Protein AF-D5EKI4-F1 (afdb_monomer_lite)

pLDDT: mean 70.15, std 22.79, range [28.8, 96.19]

Structure (mmCIF, N/CA/C/O backbone):
data_AF-D5EKI4-F1
#
_entry.id   AF-D5EKI4-F1
#
loop_
_atom_site.group_PDB
_atom_site.id
_atom_site.type_symbol
_atom_site.label_atom_id
_atom_site.label_alt_id
_atom_site.label_comp_id
_atom_site.label_asym_id
_atom_site.label_entity_id
_atom_site.label_seq_id
_atom_site.pdbx_PDB_ins_code
_atom_site.Cartn_x
_atom_site.Cartn_y
_atom_site.Cartn_z
_atom_site.occupancy
_atom_site.B_iso_or_equiv
_atom_site.auth_seq_id
_atom_site.auth_comp_id
_atom_site.auth_asym_id
_atom_site.auth_atom_id
_atom_site.pdbx_PDB_model_num
ATOM 1 N N . MET A 1 1 ? -3.928 -30.611 9.666 1.00 44.16 1 MET A N 1
ATOM 2 C CA . MET A 1 1 ? -4.846 -29.711 10.408 1.00 44.16 1 MET A CA 1
ATOM 3 C C . MET A 1 1 ? -4.736 -28.219 10.037 1.00 44.16 1 MET A C 1
ATOM 5 O O . MET A 1 1 ? -5.445 -27.427 10.633 1.00 44.16 1 MET A O 1
ATOM 9 N N . ARG A 1 2 ? -3.924 -27.794 9.048 1.00 42.62 2 ARG A N 1
ATOM 10 C CA . ARG A 1 2 ? -3.836 -26.371 8.631 1.00 42.62 2 ARG A CA 1
ATOM 11 C C . ARG A 1 2 ? -4.817 -25.964 7.516 1.00 42.62 2 ARG A C 1
ATOM 13 O O . ARG A 1 2 ? -5.078 -24.780 7.344 1.00 42.62 2 ARG A O 1
ATOM 20 N N . LEU A 1 3 ? -5.390 -26.936 6.802 1.00 36.00 3 LEU A N 1
ATOM 21 C CA . LEU A 1 3 ? -6.297 -26.703 5.670 1.00 36.00 3 LEU A CA 1
ATOM 22 C C . LEU A 1 3 ? -7.703 -26.244 6.112 1.00 36.00 3 LEU A C 1
ATOM 24 O O . LEU A 1 3 ? -8.296 -25.379 5.483 1.00 36.00 3 LEU A O 1
ATOM 28 N N . LEU A 1 4 ? -8.193 -26.746 7.252 1.00 39.66 4 LEU A N 1
ATOM 29 C CA . LEU A 1 4 ? -9.509 -26.386 7.802 1.00 39.66 4 LEU A CA 1
ATOM 30 C C . LEU A 1 4 ? -9.577 -24.932 8.311 1.00 39.66 4 LEU A C 1
ATOM 32 O O . LEU A 1 4 ? -10.634 -24.316 8.248 1.00 39.66 4 LEU A O 1
ATOM 36 N N . SER A 1 5 ? -8.448 -24.361 8.748 1.00 38.94 5 SER A N 1
ATOM 37 C CA . SER A 1 5 ? -8.378 -22.969 9.225 1.00 38.94 5 SER A CA 1
ATOM 38 C C . SER A 1 5 ? -8.555 -21.948 8.090 1.00 38.94 5 SER A C 1
ATOM 40 O O . SER A 1 5 ? -9.205 -20.921 8.258 1.00 38.94 5 SER A O 1
ATOM 42 N N . HIS A 1 6 ? -8.030 -22.258 6.900 1.00 45.09 6 HIS A N 1
ATOM 43 C CA . HIS A 1 6 ? -8.108 -21.362 5.743 1.00 45.09 6 HIS A CA 1
ATOM 44 C C . HIS A 1 6 ? -9.506 -21.358 5.116 1.00 45.09 6 HIS A C 1
ATOM 46 O O . HIS A 1 6 ? -9.987 -20.311 4.696 1.00 45.09 6 HIS A O 1
ATOM 52 N N . ILE A 1 7 ? -10.192 -22.505 5.126 1.00 46.00 7 ILE A N 1
ATOM 53 C CA . ILE A 1 7 ? -11.578 -22.613 4.650 1.00 46.00 7 ILE A CA 1
ATOM 54 C C . ILE A 1 7 ? -12.526 -21.850 5.588 1.00 46.00 7 ILE A C 1
ATOM 56 O O . ILE A 1 7 ? -13.412 -21.148 5.112 1.00 46.00 7 ILE A O 1
ATOM 60 N N . ALA A 1 8 ? -12.305 -21.905 6.906 1.00 46.56 8 ALA A 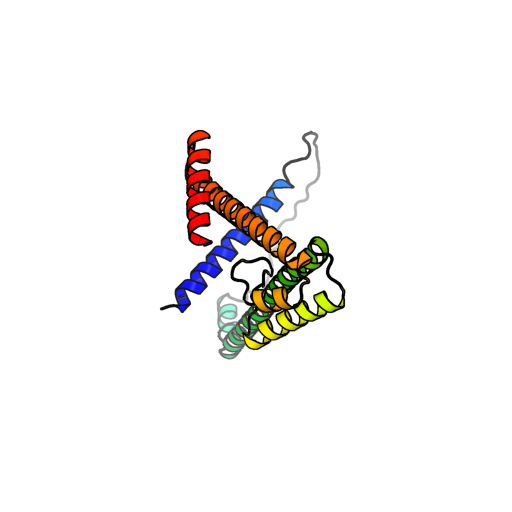N 1
ATOM 61 C CA . ALA A 1 8 ? -13.113 -21.154 7.868 1.00 46.56 8 ALA A CA 1
ATOM 62 C C . ALA A 1 8 ? -12.991 -19.628 7.679 1.00 46.56 8 ALA A C 1
ATOM 64 O O . ALA A 1 8 ? -14.002 -18.931 7.677 1.00 46.56 8 ALA A O 1
ATOM 65 N N . LEU A 1 9 ? -11.778 -19.113 7.442 1.00 48.38 9 LEU A N 1
ATOM 66 C CA . LEU A 1 9 ? -11.554 -17.689 7.155 1.00 48.38 9 LEU A CA 1
ATOM 67 C C . LEU A 1 9 ? -12.193 -17.245 5.830 1.00 48.38 9 LEU A C 1
ATOM 69 O O . LEU A 1 9 ? -12.743 -16.148 5.745 1.00 48.38 9 LEU A O 1
ATOM 73 N N . LEU A 1 10 ? -12.175 -18.111 4.815 1.00 48.16 10 LEU A N 1
ATOM 74 C CA . LEU A 1 10 ? -12.744 -17.813 3.501 1.00 48.16 10 LEU A CA 1
ATOM 75 C C . LEU A 1 10 ? -14.285 -17.795 3.526 1.00 48.16 10 LEU A C 1
ATOM 77 O O . LEU A 1 10 ? -14.902 -16.919 2.925 1.00 48.16 10 LEU A O 1
ATOM 81 N N . VAL A 1 11 ? -14.911 -18.697 4.291 1.00 50.91 11 VAL A N 1
ATOM 82 C CA . VAL A 1 11 ? -16.375 -18.734 4.481 1.00 50.91 11 VAL A CA 1
ATOM 83 C C . VAL A 1 11 ? -16.877 -17.513 5.264 1.00 50.91 11 VAL A C 1
ATOM 85 O O . VAL A 1 11 ? -17.927 -16.964 4.930 1.00 50.91 11 VAL A O 1
ATOM 88 N N . ILE A 1 12 ? -16.113 -17.029 6.251 1.00 53.47 12 ILE A N 1
ATOM 89 C CA . ILE A 1 12 ? -16.460 -15.816 7.012 1.00 53.47 12 ILE A CA 1
ATOM 90 C C . ILE A 1 12 ? -16.383 -14.567 6.120 1.00 53.47 12 ILE A C 1
ATOM 92 O O . ILE A 1 12 ? -17.300 -13.748 6.143 1.00 53.47 12 ILE A O 1
ATOM 96 N N . GLY A 1 13 ? -15.354 -14.446 5.271 1.00 46.78 13 GLY A N 1
ATOM 97 C CA . GLY A 1 13 ? -15.223 -13.313 4.344 1.00 46.78 13 GLY A CA 1
ATOM 98 C C . GLY A 1 13 ? -16.379 -13.203 3.341 1.00 46.78 13 GLY A C 1
ATOM 99 O O . GLY A 1 13 ? -16.873 -12.107 3.078 1.00 46.78 13 GLY A O 1
ATOM 100 N N . ILE A 1 14 ? -16.873 -14.339 2.837 1.00 53.97 14 ILE A N 1
ATOM 101 C CA . ILE A 1 14 ? -18.006 -14.378 1.896 1.00 53.97 14 ILE A CA 1
ATOM 102 C C . ILE A 1 14 ? -19.325 -13.997 2.594 1.00 53.97 14 ILE A C 1
ATOM 104 O O . ILE A 1 14 ? -20.121 -13.241 2.034 1.00 53.97 14 ILE A O 1
ATOM 108 N N . LEU A 1 15 ? -19.547 -14.445 3.836 1.00 46.72 15 LEU A N 1
ATOM 109 C CA . LEU A 1 15 ? -20.744 -14.095 4.618 1.00 46.72 15 LEU A CA 1
ATOM 110 C C . LEU A 1 15 ? -20.798 -12.599 4.992 1.00 46.72 15 LEU A C 1
ATOM 112 O O . LEU A 1 15 ? -21.876 -11.995 4.993 1.00 46.72 15 LEU A O 1
ATOM 116 N N . VAL A 1 16 ? -19.645 -11.974 5.249 1.00 53.28 16 VAL A N 1
ATOM 117 C CA . VAL A 1 16 ? -19.554 -10.521 5.493 1.00 53.28 16 VAL A CA 1
ATOM 118 C C . VAL A 1 16 ? -19.784 -9.724 4.201 1.00 53.28 16 VAL A C 1
ATOM 120 O O . VAL A 1 16 ? -20.477 -8.709 4.221 1.00 53.28 16 VAL A O 1
ATOM 123 N N . GLY A 1 17 ? -19.302 -10.210 3.052 1.00 43.00 17 GLY A N 1
ATOM 124 C CA . GLY A 1 17 ? -19.554 -9.574 1.752 1.00 43.00 17 GLY A CA 1
ATOM 125 C C . GLY A 1 17 ? -21.036 -9.574 1.347 1.00 43.00 17 GLY A C 1
ATOM 126 O O . GLY A 1 17 ? -21.565 -8.542 0.931 1.00 43.00 17 GLY A O 1
ATOM 127 N N . LEU A 1 18 ? -21.736 -10.701 1.533 1.00 46.75 18 LEU A N 1
ATOM 128 C CA . LEU A 1 18 ? -23.161 -10.821 1.189 1.00 46.75 18 LEU A CA 1
ATOM 129 C C . LEU A 1 18 ? -24.076 -9.956 2.071 1.00 46.75 18 LEU A C 1
ATOM 131 O O . LEU A 1 18 ? -25.048 -9.392 1.570 1.00 46.75 18 LEU A O 1
ATOM 135 N N . SER A 1 19 ? -23.764 -9.807 3.362 1.00 40.91 19 SER A N 1
ATOM 136 C CA . SER A 1 19 ? -24.591 -9.022 4.293 1.00 40.91 19 SER A CA 1
ATOM 137 C C . SER A 1 19 ? -24.541 -7.509 4.022 1.00 40.91 19 SER A C 1
ATOM 139 O O . SER A 1 19 ? -25.550 -6.815 4.194 1.00 40.91 19 SER A O 1
ATOM 141 N N . ILE A 1 20 ? -23.415 -7.000 3.509 1.00 49.97 20 ILE A N 1
ATOM 142 C CA . ILE A 1 20 ? -23.269 -5.598 3.078 1.00 49.97 20 ILE A CA 1
ATOM 143 C C . ILE A 1 20 ? -24.078 -5.336 1.799 1.00 49.97 20 ILE A C 1
ATOM 145 O O . ILE A 1 20 ? -24.757 -4.314 1.690 1.00 49.97 20 ILE A O 1
ATOM 149 N N . GLN A 1 21 ? -24.085 -6.286 0.860 1.00 41.41 21 GLN A N 1
ATOM 150 C CA . GLN A 1 21 ? -24.781 -6.140 -0.420 1.00 41.41 21 GLN A CA 1
ATOM 151 C C . GLN A 1 21 ? -26.314 -6.152 -0.263 1.00 41.41 21 GLN A C 1
ATOM 153 O O . GLN A 1 21 ? -27.005 -5.387 -0.936 1.00 41.41 21 GLN A O 1
ATOM 158 N N . THR A 1 22 ? -26.852 -6.913 0.700 1.00 45.06 22 THR A N 1
ATOM 159 C CA . THR A 1 22 ? -28.288 -6.879 1.041 1.00 45.06 22 THR A CA 1
ATOM 160 C C . THR A 1 22 ? -28.746 -5.570 1.691 1.00 45.06 22 THR A C 1
ATOM 162 O O . THR A 1 22 ? -29.891 -5.169 1.489 1.00 45.06 22 THR A O 1
ATOM 165 N N . ARG A 1 23 ? -27.879 -4.858 2.430 1.00 45.03 23 ARG A N 1
ATOM 166 C CA . ARG A 1 23 ? -28.257 -3.574 3.056 1.00 45.03 23 ARG A CA 1
ATOM 167 C C . ARG A 1 23 ? -28.381 -2.431 2.051 1.00 45.03 23 ARG A C 1
ATOM 169 O O . ARG A 1 23 ? -29.246 -1.577 2.226 1.00 45.03 23 ARG A O 1
ATOM 176 N N . ILE A 1 24 ? -27.566 -2.440 0.998 1.00 47.88 24 ILE A N 1
ATOM 177 C CA . ILE A 1 24 ? -27.565 -1.382 -0.024 1.00 47.88 24 ILE A CA 1
ATOM 178 C C . ILE A 1 24 ? -28.839 -1.444 -0.884 1.00 47.88 24 ILE A C 1
ATOM 180 O O . ILE A 1 24 ? -29.386 -0.404 -1.235 1.00 47.88 24 ILE A O 1
ATOM 184 N N . GLN A 1 25 ? -29.386 -2.639 -1.139 1.00 41.03 25 GLN A N 1
ATOM 185 C CA . GLN A 1 25 ? -30.659 -2.779 -1.864 1.00 41.03 25 GLN A CA 1
ATOM 186 C C . GLN A 1 25 ? -31.891 -2.425 -1.016 1.00 41.03 25 GLN A C 1
ATOM 188 O O . GLN A 1 25 ? -32.877 -1.932 -1.557 1.00 41.03 25 GLN A O 1
ATOM 193 N N . SER A 1 26 ? -31.852 -2.615 0.309 1.00 40.75 26 SER A N 1
ATOM 194 C CA . SER A 1 26 ? -32.987 -2.250 1.173 1.00 40.75 26 SER A CA 1
ATOM 195 C C . SER A 1 26 ? -33.157 -0.739 1.378 1.00 40.75 26 SER A C 1
ATOM 197 O O . SER A 1 26 ? -34.263 -0.292 1.666 1.00 40.75 26 SER A O 1
ATOM 199 N N . SER A 1 27 ? -32.100 0.064 1.203 1.00 39.47 27 SER A N 1
ATOM 200 C CA . SER A 1 27 ? -32.168 1.522 1.399 1.00 39.47 27 SER A CA 1
ATOM 201 C C . SER A 1 27 ? -32.732 2.300 0.204 1.00 39.47 27 SER A C 1
ATOM 203 O O . SER A 1 27 ? -33.061 3.473 0.355 1.00 39.47 27 SER A O 1
ATOM 205 N N . GLU A 1 28 ? -32.886 1.673 -0.967 1.00 41.78 28 GLU A N 1
ATOM 206 C CA . GLU A 1 28 ? -33.447 2.318 -2.168 1.00 41.78 28 GLU A CA 1
ATOM 207 C C . GLU A 1 28 ? -34.978 2.166 -2.298 1.00 41.78 28 GLU A C 1
ATOM 209 O O . GLU A 1 28 ? -35.558 2.601 -3.292 1.00 41.78 28 GLU A O 1
ATOM 214 N N . HIS A 1 29 ? -35.667 1.581 -1.308 1.00 38.09 29 HIS A N 1
ATOM 215 C CA . HIS A 1 29 ? -37.121 1.348 -1.372 1.00 38.09 29 HIS A CA 1
ATOM 216 C C . HIS A 1 29 ? -37.991 2.124 -0.372 1.00 38.09 29 HIS A C 1
ATOM 218 O O . HIS A 1 29 ? -39.211 2.018 -0.453 1.00 38.09 29 HIS A O 1
ATOM 224 N N . GLU A 1 30 ? -37.431 2.968 0.503 1.00 38.16 30 GLU A N 1
ATOM 225 C CA . GLU A 1 30 ? -38.237 3.695 1.511 1.00 38.16 30 GLU A CA 1
ATOM 226 C C . GLU A 1 30 ? -38.366 5.213 1.312 1.00 38.16 30 GLU A C 1
ATOM 228 O O . GLU A 1 30 ? -39.009 5.889 2.113 1.00 38.16 30 GLU A O 1
ATOM 233 N N . ALA A 1 31 ? -37.858 5.778 0.217 1.00 39.66 31 ALA A N 1
ATOM 234 C CA . ALA A 1 31 ? -38.000 7.209 -0.050 1.00 39.66 31 ALA A CA 1
ATOM 235 C C . ALA A 1 31 ? -38.794 7.483 -1.334 1.00 39.66 31 ALA A C 1
ATOM 237 O O . ALA A 1 31 ? -38.195 7.843 -2.342 1.00 39.66 31 ALA A O 1
ATOM 238 N N . SER A 1 32 ? -40.132 7.338 -1.301 1.00 33.59 32 SER A N 1
ATOM 239 C CA . SER A 1 32 ? -41.076 8.170 -2.085 1.00 33.59 32 SER A CA 1
ATOM 240 C C . SER A 1 32 ? -42.566 7.879 -1.805 1.00 33.59 32 SER A C 1
ATOM 242 O O . SER A 1 32 ? -43.125 6.893 -2.263 1.00 33.59 32 SER A O 1
ATOM 244 N N . HIS A 1 33 ? -43.200 8.847 -1.137 1.00 34.88 33 HIS A N 1
ATOM 245 C CA . HIS A 1 33 ? -44.569 9.355 -1.333 1.00 34.88 33 HIS A CA 1
ATOM 246 C C . HIS A 1 33 ? -45.832 8.535 -0.974 1.00 34.88 33 HIS A C 1
ATOM 248 O O . HIS A 1 33 ? -46.338 7.695 -1.709 1.00 34.88 33 HIS A O 1
ATOM 254 N N . SER A 1 34 ? -46.453 9.005 0.115 1.00 29.66 34 SER A N 1
ATOM 255 C CA . SER A 1 34 ? -47.894 9.033 0.408 1.00 29.66 34 SER A CA 1
ATOM 256 C C . SER A 1 34 ? -48.708 9.850 -0.617 1.00 29.66 34 SER A C 1
ATOM 258 O O . SER A 1 34 ? -48.364 11.008 -0.852 1.00 29.66 34 SER A O 1
ATOM 260 N N . SER A 1 35 ? -49.817 9.295 -1.146 1.00 31.53 35 SER A N 1
ATOM 261 C CA . SER A 1 35 ? -51.214 9.789 -0.978 1.00 31.53 35 SER A CA 1
ATOM 262 C C . SER A 1 35 ? -52.219 9.237 -2.026 1.00 31.53 35 SER A C 1
ATOM 264 O O . SER A 1 35 ? -52.146 9.557 -3.205 1.00 31.53 35 SER A O 1
ATOM 266 N N . THR A 1 36 ? -53.186 8.454 -1.526 1.00 35.12 36 THR A N 1
ATOM 267 C CA . THR A 1 36 ? -54.657 8.409 -1.760 1.00 35.12 36 THR A CA 1
ATOM 268 C C . THR A 1 36 ? -55.290 8.645 -3.152 1.00 35.12 36 THR A C 1
ATOM 270 O O . THR A 1 36 ? -55.337 9.778 -3.617 1.00 35.12 36 THR A O 1
ATOM 273 N N . THR A 1 37 ? -55.993 7.636 -3.708 1.00 33.75 37 THR A N 1
ATOM 274 C CA . THR A 1 37 ? -57.476 7.565 -3.936 1.00 33.75 37 THR A CA 1
ATOM 275 C C . THR A 1 37 ? -57.877 6.316 -4.761 1.00 33.75 37 THR A C 1
ATOM 277 O O . THR A 1 37 ? -57.259 6.000 -5.768 1.00 33.75 37 THR A O 1
ATOM 280 N N . ALA A 1 38 ? -58.923 5.603 -4.322 1.00 33.75 38 ALA A N 1
ATOM 281 C CA . ALA A 1 38 ? -59.660 4.546 -5.052 1.00 33.75 38 ALA A CA 1
ATOM 282 C C . ALA A 1 38 ? -60.862 5.182 -5.825 1.00 33.75 38 ALA A C 1
ATOM 284 O O . ALA A 1 38 ? -61.038 6.390 -5.635 1.00 33.75 38 ALA A O 1
ATOM 285 N N . PRO A 1 39 ? -61.759 4.479 -6.582 1.00 47.44 39 PRO A N 1
ATOM 286 C CA . PRO A 1 39 ? -61.970 3.017 -6.670 1.00 47.44 39 PRO A CA 1
ATOM 287 C C . PRO A 1 39 ? -62.460 2.414 -8.036 1.00 47.44 39 PRO A C 1
ATOM 289 O O . PRO A 1 39 ? -62.757 3.119 -8.992 1.00 47.44 39 PRO A O 1
ATOM 292 N N . LEU A 1 40 ? -62.681 1.085 -8.001 1.00 31.11 40 LEU A N 1
ATOM 293 C CA . LEU A 1 40 ? -63.740 0.268 -8.646 1.00 31.11 40 LEU A CA 1
ATOM 294 C C . LEU A 1 40 ? -63.591 -0.336 -10.073 1.00 31.11 40 LEU A C 1
ATOM 296 O O . LEU A 1 40 ? -63.508 0.368 -11.071 1.00 31.11 40 LEU A O 1
ATOM 300 N N . ASN A 1 41 ? -63.868 -1.657 -10.102 1.00 28.80 41 ASN A N 1
ATOM 301 C CA . ASN A 1 41 ? -64.656 -2.431 -11.086 1.00 28.80 41 ASN A CA 1
ATOM 302 C C . ASN A 1 41 ? -63.908 -3.238 -12.177 1.00 28.80 41 ASN A C 1
ATOM 304 O O . ASN A 1 41 ? -63.524 -2.687 -13.200 1.00 28.80 41 ASN A O 1
ATOM 308 N N . GLN A 1 42 ? -63.796 -4.565 -12.005 1.00 30.84 42 GLN A N 1
ATOM 309 C CA . GLN A 1 42 ? -64.552 -5.587 -12.766 1.00 30.84 42 GLN A CA 1
ATOM 310 C C . GLN A 1 42 ? -63.983 -7.004 -12.553 1.00 30.84 42 GLN A C 1
ATOM 312 O O . GLN A 1 42 ? -62.799 -7.269 -12.742 1.00 30.84 42 GLN A O 1
ATOM 317 N N . GLU A 1 43 ? -64.889 -7.898 -12.165 1.00 37.53 43 GLU A N 1
ATOM 318 C CA . GLU A 1 43 ? -64.798 -9.362 -12.181 1.00 37.53 43 GLU A CA 1
ATOM 319 C C . GLU A 1 43 ? -64.655 -9.878 -13.632 1.00 37.53 43 GLU A C 1
ATOM 321 O O . GLU A 1 43 ? -65.094 -9.198 -14.566 1.00 37.53 43 GLU A O 1
ATOM 326 N N . PRO A 1 44 ? -64.099 -11.083 -13.852 1.00 38.12 44 PRO A N 1
ATOM 327 C CA . PRO A 1 44 ? -65.047 -12.167 -14.095 1.00 38.12 44 PRO A CA 1
ATOM 328 C C . PRO A 1 44 ? -64.661 -13.516 -13.476 1.00 38.12 44 PRO A C 1
ATOM 330 O O . PRO A 1 44 ? -63.508 -13.952 -13.476 1.00 38.12 44 PRO A O 1
ATOM 333 N N . GLU A 1 45 ? -65.709 -14.199 -13.026 1.00 34.81 45 GLU A N 1
ATOM 334 C CA . GLU A 1 45 ? -65.797 -15.637 -12.821 1.00 34.81 45 GLU A CA 1
ATOM 335 C C . GLU A 1 45 ? -65.271 -16.433 -14.030 1.00 34.81 45 GLU A C 1
ATOM 337 O O . GLU A 1 45 ? -65.596 -16.132 -15.181 1.00 34.81 45 GLU A O 1
ATOM 342 N N . ASN A 1 46 ? -64.589 -17.553 -13.773 1.00 33.31 46 ASN A N 1
ATOM 343 C CA . ASN A 1 46 ? -64.812 -18.738 -14.598 1.00 33.31 46 ASN A CA 1
ATOM 344 C C . ASN A 1 46 ? -64.614 -20.035 -13.797 1.00 33.31 46 ASN A C 1
ATOM 346 O O . ASN A 1 46 ? -63.591 -20.246 -13.145 1.00 33.31 46 ASN A O 1
ATOM 350 N N . LYS A 1 47 ? -65.646 -20.884 -13.838 1.00 34.91 47 LYS A N 1
ATOM 351 C CA . LYS A 1 47 ? -65.755 -22.198 -13.184 1.00 34.91 47 LYS A CA 1
ATOM 352 C C . LYS A 1 47 ? -64.702 -23.199 -13.690 1.00 34.91 47 LYS A C 1
ATOM 354 O O . LYS A 1 47 ? -64.327 -23.144 -14.860 1.00 34.91 47 LYS A O 1
ATOM 359 N N . PRO A 1 48 ? -64.324 -24.203 -12.874 1.00 34.91 48 PRO A N 1
ATOM 360 C CA . PRO A 1 48 ? -63.517 -25.326 -13.332 1.00 34.91 48 PRO A CA 1
ATOM 361 C C . PRO A 1 48 ? -64.392 -26.304 -14.130 1.00 34.91 48 PRO A C 1
ATOM 363 O O . PRO A 1 48 ? -65.415 -26.776 -13.635 1.00 34.91 48 PRO A O 1
ATOM 366 N N . SER A 1 49 ? -63.984 -26.627 -15.358 1.00 35.94 49 SER A N 1
ATOM 367 C CA . SER A 1 49 ? -64.495 -27.798 -16.079 1.00 35.94 49 SER A CA 1
ATOM 368 C C . SER A 1 49 ? -63.479 -28.924 -15.937 1.00 35.94 49 SER A C 1
ATOM 370 O O . SER A 1 49 ? -62.363 -28.834 -16.444 1.00 35.94 49 SER A O 1
ATOM 372 N N . ALA A 1 50 ? -63.865 -29.956 -15.196 1.00 42.34 50 ALA A N 1
ATOM 373 C CA . ALA A 1 50 ? -63.212 -31.251 -15.206 1.00 42.34 50 ALA A CA 1
ATOM 374 C C . ALA A 1 50 ? -63.703 -32.027 -16.433 1.00 42.34 50 ALA A C 1
ATOM 376 O O . ALA A 1 50 ? -64.911 -32.147 -16.598 1.00 42.34 50 ALA A O 1
ATOM 377 N N . ASP A 1 51 ? -62.786 -32.534 -17.264 1.00 35.38 51 ASP A N 1
ATOM 378 C CA . ASP A 1 51 ? -62.870 -33.904 -17.787 1.00 35.38 51 ASP A CA 1
ATOM 379 C C . ASP A 1 51 ? -61.609 -34.321 -18.577 1.00 35.38 51 ASP A C 1
ATOM 381 O O . ASP A 1 51 ? -61.433 -33.961 -19.735 1.00 35.38 51 ASP A O 1
ATOM 385 N N . SER A 1 52 ? -60.802 -35.165 -17.907 1.00 35.22 52 SER A N 1
ATOM 386 C CA . SER A 1 52 ? -60.070 -36.345 -18.425 1.00 35.22 52 SER A CA 1
ATOM 387 C C . SER A 1 52 ? -58.905 -36.186 -19.435 1.00 35.22 52 SER A C 1
ATOM 389 O O . SER A 1 52 ? -58.790 -35.191 -20.138 1.00 35.22 52 SER A O 1
ATOM 391 N N . PRO A 1 53 ? -58.084 -37.234 -19.664 1.00 44.50 53 PRO A N 1
ATOM 392 C CA . PRO A 1 53 ? -57.411 -38.129 -18.714 1.00 44.50 53 PRO A CA 1
ATOM 393 C C . PRO A 1 53 ? -55.926 -38.334 -19.113 1.00 44.50 53 PRO A C 1
ATOM 395 O O . PRO A 1 53 ? -55.631 -38.572 -20.275 1.00 44.50 53 PRO A O 1
ATOM 398 N N . ASN A 1 54 ? -54.983 -38.275 -18.170 1.00 40.72 54 ASN A N 1
ATOM 399 C CA . ASN A 1 54 ? -53.675 -38.958 -18.245 1.00 40.72 54 ASN A CA 1
ATOM 400 C C . ASN A 1 54 ? -52.928 -38.692 -16.936 1.00 40.72 54 ASN A C 1
ATOM 402 O O . ASN A 1 54 ? -52.043 -37.843 -16.844 1.00 40.72 54 ASN A O 1
ATOM 406 N N . GLY A 1 55 ? -53.348 -39.391 -15.883 1.00 35.91 55 GLY A N 1
ATOM 407 C CA . GLY A 1 55 ? -52.626 -39.399 -14.619 1.00 35.91 55 GLY A CA 1
ATOM 408 C C . GLY A 1 55 ? -51.328 -40.178 -14.786 1.00 35.91 55 GLY A C 1
ATOM 409 O O . GLY A 1 55 ? -51.332 -41.399 -14.677 1.00 35.91 55 GLY A O 1
ATOM 410 N N . ILE A 1 56 ? -50.227 -39.474 -15.047 1.00 51.16 56 ILE A N 1
ATOM 411 C CA . ILE A 1 56 ? -48.891 -40.004 -14.769 1.00 51.16 56 ILE A CA 1
ATOM 412 C C . ILE A 1 56 ? -48.826 -40.121 -13.245 1.00 51.16 56 ILE A C 1
ATOM 414 O O . ILE A 1 56 ? -48.886 -39.113 -12.539 1.00 51.16 56 ILE A O 1
ATOM 418 N N . THR A 1 57 ? -48.804 -41.340 -12.715 1.00 52.97 57 THR A N 1
ATOM 419 C CA . THR A 1 57 ? -48.700 -41.540 -11.267 1.00 52.97 57 THR A CA 1
ATOM 420 C C . THR A 1 57 ? -47.312 -41.100 -10.797 1.00 52.97 57 THR A C 1
ATOM 422 O O . THR A 1 57 ? -46.320 -41.261 -11.508 1.00 52.97 57 THR A O 1
ATOM 425 N N . ALA A 1 58 ? -47.211 -40.541 -9.587 1.00 43.91 58 ALA A N 1
ATOM 426 C CA . ALA A 1 58 ? -45.938 -40.093 -9.008 1.00 43.91 58 ALA A CA 1
ATOM 427 C C . ALA A 1 58 ? -44.866 -41.209 -8.968 1.00 43.91 58 ALA A C 1
ATOM 429 O O . ALA A 1 58 ? -43.670 -40.927 -9.024 1.00 43.91 58 ALA A O 1
ATOM 430 N N . GLU A 1 59 ? -45.283 -42.478 -8.969 1.00 42.56 59 GLU A N 1
ATOM 431 C CA . GLU A 1 59 ? -44.401 -43.645 -9.090 1.00 42.56 59 GLU A CA 1
ATOM 432 C C . GLU A 1 59 ? -43.735 -43.772 -10.477 1.00 42.56 59 GLU A C 1
ATOM 434 O O . GLU A 1 59 ? -42.569 -44.154 -10.558 1.00 42.56 59 GLU A O 1
ATOM 439 N N . GLN A 1 60 ? -44.404 -43.381 -11.571 1.00 45.34 60 GLN A N 1
ATOM 440 C CA . GLN A 1 60 ? -43.799 -43.348 -12.916 1.00 45.34 60 GLN A CA 1
ATOM 441 C C . GLN A 1 60 ? -42.762 -42.225 -13.065 1.00 45.34 60 GLN A C 1
ATOM 443 O O . GLN A 1 60 ? -41.788 -42.366 -13.810 1.00 45.34 60 GLN A O 1
ATOM 448 N N . VAL A 1 61 ? -42.927 -41.132 -12.318 1.00 50.91 61 VAL A N 1
ATOM 449 C CA . VAL A 1 61 ? -41.941 -40.046 -12.264 1.00 50.91 61 VAL A CA 1
ATOM 450 C C . VAL A 1 61 ? -40.708 -40.496 -11.473 1.00 50.91 61 VAL A C 1
ATOM 452 O O . VAL A 1 61 ? -39.589 -40.342 -11.954 1.00 50.91 61 VAL A O 1
ATOM 455 N N . LEU A 1 62 ? -40.889 -41.149 -10.321 1.00 40.59 62 LEU A N 1
ATOM 456 C CA . LEU A 1 62 ? -39.790 -41.615 -9.462 1.00 40.59 62 LEU A CA 1
ATOM 457 C C . LEU A 1 62 ? -38.896 -42.685 -10.114 1.00 40.59 62 LEU A C 1
ATOM 459 O O . LEU A 1 62 ? -37.685 -42.682 -9.895 1.00 40.59 62 LEU A O 1
ATOM 463 N N . HIS A 1 63 ? -39.444 -43.554 -10.968 1.00 43.12 63 HIS A N 1
ATOM 464 C CA . HIS A 1 63 ? -38.637 -44.538 -11.703 1.00 43.12 63 HIS A CA 1
ATOM 465 C C . HIS A 1 63 ? -37.821 -43.945 -12.863 1.00 43.12 63 HIS A C 1
ATOM 467 O O . HIS A 1 63 ? -36.874 -44.584 -13.323 1.00 43.12 63 HIS A O 1
ATOM 473 N N . SER A 1 64 ? -38.131 -42.723 -13.305 1.00 40.84 64 SER A N 1
ATOM 474 C CA . SER A 1 64 ? -37.413 -42.055 -14.400 1.00 40.84 64 SER A CA 1
ATOM 475 C C . SER A 1 64 ? -36.111 -41.377 -13.949 1.00 40.84 64 SER A C 1
ATOM 477 O O . SER A 1 64 ? -35.253 -41.105 -14.786 1.00 40.84 64 SER A O 1
ATOM 479 N N . PHE A 1 65 ? -35.933 -41.155 -12.639 1.00 41.16 65 PHE A N 1
ATOM 480 C CA . PHE A 1 65 ? -34.778 -40.445 -12.068 1.00 41.16 65 PHE A CA 1
ATOM 481 C C . PHE A 1 65 ? -33.666 -41.351 -11.514 1.00 41.16 65 PHE A C 1
ATOM 483 O O . PHE A 1 65 ? -32.611 -40.856 -11.134 1.00 41.16 65 PHE A O 1
ATOM 490 N N . ASN A 1 66 ? -33.845 -42.677 -11.508 1.00 43.94 66 ASN A N 1
ATOM 491 C CA . ASN A 1 66 ? -32.875 -43.623 -10.932 1.00 43.94 66 ASN A CA 1
ATOM 492 C C . ASN A 1 66 ? -32.094 -44.424 -11.987 1.00 43.94 66 ASN A C 1
ATOM 494 O O . ASN A 1 66 ? -31.795 -45.603 -11.797 1.00 43.94 66 ASN A O 1
ATOM 498 N N . SER A 1 67 ? -31.731 -43.796 -13.109 1.00 45.69 67 SER A N 1
ATOM 499 C CA . SER A 1 67 ? -30.718 -44.378 -13.994 1.00 45.69 67 SER A CA 1
ATOM 500 C C . SER A 1 67 ? -29.321 -43.965 -13.510 1.00 45.69 67 SER A C 1
ATOM 502 O O . SER A 1 67 ? -29.040 -42.765 -13.461 1.00 45.69 67 SER A O 1
ATOM 504 N N . PRO A 1 68 ? -28.399 -44.908 -13.225 1.00 49.09 68 PRO A N 1
ATOM 505 C CA . PRO A 1 68 ? -27.012 -44.600 -12.856 1.00 49.09 68 PRO A CA 1
ATOM 506 C C . PRO A 1 68 ? -26.290 -43.696 -13.869 1.00 49.09 68 PRO A C 1
ATOM 508 O O . PRO A 1 68 ? -25.300 -43.053 -13.534 1.00 49.09 68 PRO A O 1
ATOM 511 N N . ALA A 1 69 ? -26.775 -43.643 -15.115 1.00 48.91 69 ALA A N 1
ATOM 512 C CA . ALA A 1 69 ? -26.258 -42.767 -16.160 1.00 48.91 69 ALA A CA 1
ATOM 513 C C . ALA A 1 69 ? -26.654 -41.288 -15.975 1.00 48.91 69 ALA A C 1
ATOM 515 O O . ALA A 1 69 ? -25.852 -40.418 -16.299 1.00 48.91 69 ALA A O 1
ATOM 516 N N . GLN A 1 70 ? -27.844 -40.999 -15.433 1.00 41.84 70 GLN A N 1
ATOM 517 C CA . GLN A 1 70 ? -28.282 -39.625 -15.144 1.00 41.84 70 GLN A CA 1
ATOM 518 C C . GLN A 1 70 ? -27.631 -39.087 -13.867 1.00 41.84 70 GLN A C 1
ATOM 520 O O . GLN A 1 70 ? -27.227 -37.931 -13.844 1.00 41.84 70 GLN A O 1
ATOM 525 N N . ILE A 1 71 ? -27.439 -39.943 -12.857 1.00 41.16 71 ILE A N 1
ATOM 526 C CA . ILE A 1 71 ? -26.694 -39.597 -11.636 1.00 41.16 71 ILE A CA 1
ATOM 527 C C . ILE A 1 71 ? -25.234 -39.262 -11.991 1.00 41.16 71 ILE A C 1
ATOM 529 O O . ILE A 1 71 ? -24.746 -38.204 -11.621 1.00 41.16 71 ILE A O 1
ATOM 533 N N . LYS A 1 72 ? -24.578 -40.063 -12.849 1.00 44.75 72 LYS A N 1
ATOM 534 C CA . LYS A 1 72 ? -23.228 -39.747 -13.360 1.00 44.75 72 LYS A CA 1
ATOM 535 C C . LYS A 1 72 ? -23.153 -38.466 -14.201 1.00 44.75 72 LYS A C 1
ATOM 537 O O . LYS A 1 72 ? -22.109 -37.823 -14.221 1.00 44.75 72 LYS A O 1
ATOM 542 N N . GLN A 1 73 ? -24.214 -38.116 -14.934 1.00 42.41 73 GLN A N 1
ATOM 543 C CA . GLN A 1 73 ? -24.281 -36.854 -15.684 1.00 42.41 73 GLN A CA 1
ATOM 544 C C . GLN A 1 73 ? -24.498 -35.647 -14.768 1.00 42.41 73 GLN A C 1
ATOM 546 O O . GLN A 1 73 ? -23.963 -34.584 -15.067 1.00 42.41 73 GLN A O 1
ATOM 551 N N . PHE A 1 74 ? -25.242 -35.811 -13.672 1.00 41.81 74 PHE A N 1
ATOM 552 C CA . PHE A 1 74 ? -25.385 -34.788 -12.639 1.00 41.81 74 PHE A CA 1
ATOM 553 C C . PHE A 1 74 ? -24.064 -34.563 -11.899 1.00 41.81 74 PHE A C 1
ATOM 555 O O . PHE A 1 74 ? -23.622 -33.421 -11.842 1.00 41.81 74 PHE A O 1
ATOM 562 N N . ASP A 1 75 ? -23.381 -35.632 -11.475 1.00 51.69 75 ASP A N 1
ATOM 563 C CA . ASP A 1 75 ? -22.069 -35.545 -10.814 1.00 51.69 75 ASP A CA 1
ATOM 564 C C . ASP A 1 75 ? -21.031 -34.848 -11.718 1.00 51.69 75 ASP A C 1
ATOM 566 O O . ASP A 1 75 ? -20.339 -33.928 -11.296 1.00 51.69 75 ASP A O 1
ATOM 570 N N . ALA A 1 76 ? -20.972 -35.207 -13.008 1.00 55.50 76 ALA A N 1
ATOM 571 C CA . ALA A 1 76 ? -20.045 -34.582 -13.957 1.00 55.50 76 ALA A CA 1
ATOM 572 C C . ALA A 1 76 ? -20.404 -33.121 -14.303 1.00 55.50 76 ALA A C 1
ATOM 574 O O . ALA A 1 76 ? -19.514 -32.313 -14.576 1.00 55.50 76 ALA A O 1
ATOM 575 N N . ALA A 1 77 ? -21.695 -32.771 -14.326 1.00 56.25 77 ALA A N 1
ATOM 576 C CA . ALA A 1 77 ? -22.149 -31.399 -14.562 1.00 56.25 77 ALA A CA 1
ATOM 577 C C . ALA A 1 77 ? -21.945 -30.504 -13.329 1.00 56.25 77 ALA A C 1
ATOM 579 O O . ALA A 1 77 ? -21.636 -29.319 -13.477 1.00 56.25 77 ALA A O 1
ATOM 580 N N . GLU A 1 78 ? -22.081 -31.063 -12.127 1.00 57.88 78 GLU A N 1
ATOM 581 C CA . GLU A 1 78 ? -21.778 -30.402 -10.860 1.00 57.88 78 GLU A CA 1
ATOM 582 C C . GLU A 1 78 ? -20.268 -30.175 -10.717 1.00 57.88 78 GLU A C 1
ATOM 584 O O . GLU A 1 78 ? -19.855 -29.036 -10.504 1.00 57.88 78 GLU A O 1
ATOM 589 N N . ASP A 1 79 ? -19.437 -31.186 -10.992 1.00 57.19 79 ASP A N 1
ATOM 590 C CA . ASP A 1 79 ? -17.973 -31.058 -11.017 1.00 57.19 79 ASP A CA 1
ATOM 591 C C . ASP A 1 79 ? -17.499 -30.010 -12.039 1.00 57.19 79 ASP A C 1
ATOM 593 O O . ASP A 1 79 ? -16.638 -29.180 -11.737 1.00 57.19 79 ASP A O 1
ATOM 597 N N . ALA A 1 80 ? -18.094 -29.977 -13.237 1.00 64.00 80 ALA A N 1
ATOM 598 C CA . ALA A 1 80 ? -17.795 -28.956 -14.244 1.00 64.00 80 ALA A CA 1
ATOM 599 C C . ALA A 1 80 ? -18.251 -27.548 -13.813 1.00 64.00 80 ALA A C 1
ATOM 601 O O . ALA A 1 80 ? -17.592 -26.554 -14.128 1.00 64.00 80 ALA A O 1
ATOM 602 N N . SER A 1 81 ? -19.362 -27.448 -13.077 1.00 65.88 81 SER A N 1
ATOM 603 C CA . SER A 1 81 ? -19.869 -26.178 -12.543 1.00 65.88 81 SER A CA 1
ATOM 604 C C . SER A 1 81 ? -19.001 -25.662 -11.394 1.00 65.88 81 SER A C 1
ATOM 606 O O . SER A 1 81 ? -18.695 -24.471 -11.353 1.00 65.88 81 SER A O 1
ATOM 608 N N . ILE A 1 82 ? -18.539 -26.551 -10.511 1.00 64.50 82 ILE A N 1
ATOM 609 C CA . ILE A 1 82 ? -17.584 -26.245 -9.439 1.00 64.50 82 ILE A CA 1
ATOM 610 C C . ILE A 1 82 ? -16.239 -25.819 -10.035 1.00 64.50 82 ILE A C 1
ATOM 612 O O . ILE A 1 82 ? -15.673 -24.816 -9.602 1.00 64.50 82 ILE A O 1
ATOM 616 N N . LEU A 1 83 ? -15.746 -26.517 -11.064 1.00 66.00 83 LEU A N 1
ATOM 617 C CA . LEU A 1 83 ? -14.514 -26.147 -11.764 1.00 66.00 83 LEU A CA 1
ATOM 618 C C . LEU A 1 83 ? -14.623 -24.745 -12.379 1.00 66.00 83 LEU A C 1
ATOM 620 O O . LEU A 1 83 ? -13.753 -23.907 -12.156 1.00 66.00 83 LEU A O 1
ATOM 624 N N . ARG A 1 84 ? -15.730 -24.449 -13.068 1.00 67.38 84 ARG A N 1
ATOM 625 C CA . ARG A 1 84 ? -15.971 -23.133 -13.673 1.00 67.38 84 ARG A CA 1
ATOM 626 C C . ARG A 1 84 ? -16.119 -22.021 -12.632 1.00 67.38 84 ARG A C 1
ATOM 628 O O . ARG A 1 84 ? -15.634 -20.914 -12.854 1.00 67.38 84 ARG A O 1
ATOM 635 N N . LEU A 1 85 ? -16.766 -22.295 -11.498 1.00 63.47 85 LEU A N 1
ATOM 636 C CA . LEU A 1 85 ? -16.842 -21.354 -10.377 1.00 63.47 85 LEU A CA 1
ATOM 637 C C . LEU A 1 85 ? -15.459 -21.101 -9.768 1.00 63.47 85 LEU A C 1
ATOM 639 O O . LEU A 1 85 ? -15.130 -19.949 -9.499 1.00 63.47 85 LEU A O 1
ATOM 643 N N . ASN A 1 86 ? -14.632 -22.137 -9.614 1.00 60.03 86 ASN A N 1
ATOM 644 C CA . ASN A 1 86 ? -13.255 -22.000 -9.137 1.00 60.03 86 ASN A CA 1
ATOM 645 C C . ASN A 1 86 ? -12.385 -21.197 -10.114 1.00 60.03 86 ASN A C 1
ATOM 647 O O . ASN A 1 86 ? -11.611 -20.349 -9.679 1.00 60.03 86 ASN A O 1
ATOM 651 N N . GLU A 1 87 ? -12.542 -21.401 -11.422 1.00 67.31 87 GLU A N 1
ATOM 652 C CA . GLU A 1 87 ? -11.862 -20.608 -12.453 1.00 67.31 87 GLU A CA 1
ATOM 653 C C . GLU A 1 87 ? -12.315 -19.143 -12.438 1.00 67.31 87 GLU A C 1
ATOM 655 O O . GLU A 1 87 ? -11.486 -18.234 -12.483 1.00 67.31 87 GLU A O 1
ATOM 660 N N . MET A 1 88 ? -13.624 -18.893 -12.318 1.00 65.25 88 MET A N 1
ATOM 661 C CA . MET A 1 88 ? -14.167 -17.538 -12.205 1.00 65.25 88 MET A CA 1
ATOM 662 C C . MET A 1 88 ? -13.687 -16.832 -10.935 1.00 65.25 88 MET A C 1
ATOM 664 O O . MET A 1 88 ? -13.297 -15.666 -10.994 1.00 65.25 88 MET A O 1
ATOM 668 N N . LEU A 1 89 ? -13.698 -17.526 -9.795 1.00 67.88 89 LEU A N 1
ATOM 669 C CA . LEU A 1 89 ? -13.268 -16.974 -8.513 1.00 67.88 89 LEU A CA 1
ATOM 670 C C . LEU A 1 89 ? -11.754 -16.725 -8.502 1.00 67.88 89 LEU A C 1
ATOM 672 O O . LEU A 1 89 ? -11.314 -15.655 -8.088 1.00 67.88 89 LEU A O 1
ATOM 676 N N . GLY A 1 90 ? -10.964 -17.663 -9.032 1.00 69.12 90 GLY A N 1
ATOM 677 C CA . GLY A 1 90 ? -9.522 -17.500 -9.213 1.00 69.12 90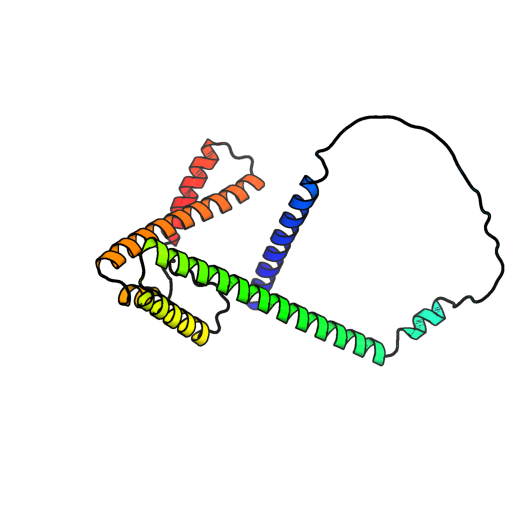 GLY A CA 1
ATOM 678 C C . GLY A 1 90 ? -9.185 -16.322 -10.131 1.00 69.12 90 GLY A C 1
ATOM 679 O O . GLY A 1 90 ? -8.326 -15.506 -9.798 1.00 69.12 90 GLY A O 1
ATOM 680 N N . GLY A 1 91 ? -9.923 -16.169 -11.235 1.00 69.44 91 GLY A N 1
ATOM 681 C CA . GLY A 1 91 ? -9.800 -15.026 -12.139 1.00 69.44 91 GLY A CA 1
ATOM 682 C C . GLY A 1 91 ? -10.162 -13.691 -11.480 1.00 69.44 91 GLY A C 1
ATOM 683 O O . GLY A 1 91 ? -9.456 -12.701 -11.674 1.00 69.44 91 GLY A O 1
ATOM 684 N N . ALA A 1 92 ? -11.219 -13.655 -10.664 1.00 66.38 92 ALA A N 1
ATOM 685 C CA . ALA A 1 92 ? -11.630 -12.455 -9.935 1.00 66.38 92 ALA A CA 1
ATOM 686 C C . ALA A 1 92 ? -10.583 -12.022 -8.894 1.00 66.38 92 ALA A C 1
ATOM 688 O O . ALA A 1 92 ? -10.211 -10.848 -8.858 1.00 66.38 92 ALA A O 1
ATOM 689 N N . ILE A 1 93 ? -10.053 -12.971 -8.113 1.00 66.25 93 ILE A N 1
ATOM 690 C CA . ILE A 1 93 ? -9.006 -12.720 -7.109 1.00 66.25 93 ILE A CA 1
ATOM 691 C C . ILE A 1 93 ? -7.729 -12.201 -7.780 1.00 66.25 93 ILE A C 1
ATOM 693 O O . ILE A 1 93 ? -7.174 -11.186 -7.357 1.00 66.25 93 ILE A O 1
ATOM 697 N N . ALA A 1 94 ? -7.292 -12.845 -8.866 1.00 69.38 94 ALA A N 1
ATOM 698 C CA . ALA A 1 94 ? -6.114 -12.418 -9.619 1.00 69.38 94 ALA A CA 1
ATOM 699 C C . ALA A 1 94 ? -6.279 -10.999 -10.196 1.00 69.38 94 ALA A C 1
ATOM 701 O O . ALA A 1 94 ? -5.350 -10.188 -10.157 1.00 69.38 94 ALA A O 1
ATOM 702 N N . ASN A 1 95 ? -7.472 -10.673 -10.706 1.00 71.75 95 ASN A N 1
ATOM 703 C CA . ASN A 1 95 ? -7.756 -9.355 -11.266 1.00 71.75 95 ASN A CA 1
ATOM 704 C C . ASN A 1 95 ? -7.788 -8.258 -10.186 1.00 71.75 95 ASN A C 1
ATOM 706 O O . ASN A 1 95 ? -7.255 -7.165 -10.390 1.00 71.75 95 ASN A O 1
ATOM 710 N N . GLU A 1 96 ? -8.357 -8.545 -9.012 1.00 71.62 96 GLU A N 1
ATOM 711 C CA . GLU A 1 96 ? -8.349 -7.619 -7.874 1.00 71.62 96 GLU A CA 1
ATOM 712 C C . GLU A 1 96 ? -6.922 -7.367 -7.365 1.00 71.62 96 GLU A C 1
ATOM 714 O O . GLU A 1 96 ? -6.523 -6.217 -7.150 1.00 71.62 96 GLU A O 1
ATOM 719 N N . ALA A 1 97 ? -6.123 -8.426 -7.234 1.00 74.88 97 ALA A N 1
ATOM 720 C CA . ALA A 1 97 ? -4.735 -8.330 -6.801 1.00 74.88 97 ALA A CA 1
ATOM 721 C C . ALA A 1 97 ? -3.884 -7.476 -7.747 1.00 74.88 97 ALA A C 1
ATOM 723 O O . ALA A 1 97 ? -3.124 -6.600 -7.310 1.00 74.88 97 ALA A O 1
ATOM 724 N N . LYS A 1 98 ? -4.070 -7.680 -9.055 1.00 80.44 98 LYS A N 1
ATOM 725 C CA . LYS A 1 98 ? -3.459 -6.864 -10.102 1.00 80.44 98 LYS A CA 1
ATOM 726 C C . LYS A 1 98 ? -3.887 -5.401 -9.984 1.00 80.44 98 LYS A C 1
ATOM 728 O O . LYS A 1 98 ? -3.027 -4.526 -9.936 1.00 80.44 98 LYS A O 1
ATOM 733 N N . THR A 1 99 ? -5.185 -5.143 -9.833 1.00 81.31 99 THR A N 1
ATOM 734 C CA . THR A 1 99 ? -5.738 -3.782 -9.722 1.00 81.31 99 THR A CA 1
ATOM 735 C C . THR A 1 99 ? -5.145 -3.019 -8.531 1.00 81.31 99 THR A C 1
ATOM 737 O O . THR A 1 99 ? -4.764 -1.854 -8.658 1.00 81.31 99 THR A O 1
ATOM 740 N N . ARG A 1 100 ? -5.008 -3.668 -7.367 1.00 82.31 100 ARG A N 1
ATOM 741 C CA . ARG A 1 100 ? -4.410 -3.043 -6.172 1.00 82.31 100 ARG A CA 1
ATOM 742 C C . ARG A 1 100 ? -2.912 -2.776 -6.336 1.00 82.31 100 ARG A C 1
ATOM 744 O O . ARG A 1 100 ? -2.439 -1.708 -5.953 1.00 82.31 100 ARG A O 1
ATOM 751 N N . THR A 1 101 ? -2.181 -3.711 -6.941 1.00 85.94 101 THR A N 1
ATOM 752 C CA . THR A 1 101 ? -0.746 -3.542 -7.225 1.00 85.94 101 THR A CA 1
ATOM 753 C C . THR A 1 101 ? -0.513 -2.386 -8.204 1.00 85.94 101 THR A C 1
ATOM 755 O O . THR A 1 101 ? 0.338 -1.526 -7.974 1.00 85.94 101 THR A O 1
ATOM 758 N N . GLU A 1 102 ? -1.328 -2.297 -9.260 1.00 88.12 102 GLU A N 1
ATOM 759 C CA . GLU A 1 102 ? -1.307 -1.191 -10.225 1.00 88.12 102 GLU A CA 1
ATOM 760 C C . GLU A 1 102 ? -1.643 0.155 -9.572 1.00 88.12 102 GLU A C 1
ATOM 762 O O . GLU A 1 102 ? -1.004 1.166 -9.876 1.00 88.12 102 GLU A O 1
ATOM 767 N N . ALA A 1 103 ? -2.596 0.183 -8.637 1.00 88.56 103 ALA A N 1
ATOM 768 C CA . ALA A 1 103 ? -2.915 1.384 -7.870 1.00 88.56 103 ALA A CA 1
ATOM 769 C C . ALA A 1 103 ? -1.734 1.844 -6.996 1.00 88.56 103 ALA A C 1
ATOM 771 O O . ALA A 1 103 ? -1.428 3.039 -6.974 1.00 88.56 103 ALA A O 1
ATOM 772 N N . SER A 1 104 ? -1.034 0.913 -6.335 1.00 90.38 104 SER A N 1
ATOM 773 C CA . SER A 1 104 ? 0.161 1.219 -5.532 1.00 90.38 104 SER A CA 1
ATOM 774 C C . SER A 1 104 ? 1.299 1.773 -6.407 1.00 90.38 104 SER A C 1
ATOM 776 O O . SER A 1 104 ? 1.881 2.812 -6.089 1.00 90.38 104 SER A O 1
ATOM 778 N N . LEU A 1 105 ? 1.539 1.181 -7.587 1.00 92.94 105 LEU A N 1
ATOM 779 C CA . LEU A 1 105 ? 2.520 1.693 -8.555 1.00 92.94 105 LEU A CA 1
ATOM 780 C C . LEU A 1 105 ? 2.142 3.077 -9.100 1.00 92.94 105 LEU A C 1
ATOM 782 O O . LEU A 1 105 ? 2.994 3.960 -9.215 1.00 92.94 105 LEU A O 1
ATOM 786 N N . LYS A 1 106 ? 0.862 3.294 -9.420 1.00 93.00 106 LYS A N 1
ATOM 787 C CA . LYS A 1 106 ? 0.364 4.595 -9.882 1.00 93.00 106 LYS A CA 1
ATOM 788 C C . LYS A 1 106 ? 0.556 5.667 -8.812 1.00 93.00 106 LYS A C 1
ATOM 790 O O . LYS A 1 106 ? 0.963 6.777 -9.149 1.00 93.00 106 LYS A O 1
ATOM 795 N N . ARG A 1 107 ? 0.299 5.338 -7.543 1.00 91.38 107 ARG A N 1
ATOM 796 C CA . ARG A 1 107 ? 0.537 6.245 -6.419 1.00 91.38 107 ARG A CA 1
ATOM 797 C C . ARG A 1 107 ? 2.016 6.599 -6.306 1.00 91.38 107 ARG A C 1
ATOM 799 O O . ARG A 1 107 ? 2.334 7.779 -6.313 1.00 91.38 107 ARG A O 1
ATOM 806 N N . LEU A 1 108 ? 2.914 5.610 -6.309 1.00 93.31 108 LEU A N 1
ATOM 807 C CA . LEU A 1 108 ? 4.361 5.864 -6.294 1.00 93.31 108 LEU A CA 1
ATOM 808 C C . LEU A 1 108 ? 4.805 6.763 -7.447 1.00 93.31 108 LEU A C 1
ATOM 810 O O . LEU A 1 108 ? 5.586 7.684 -7.238 1.00 93.31 108 LEU A O 1
ATOM 814 N N . ARG A 1 109 ? 4.283 6.523 -8.654 1.00 95.44 109 ARG A N 1
ATOM 815 C CA . ARG A 1 109 ? 4.595 7.349 -9.820 1.00 95.44 109 ARG A CA 1
ATOM 816 C C . ARG A 1 109 ? 4.241 8.816 -9.603 1.00 95.44 109 ARG A C 1
ATOM 818 O O . ARG A 1 109 ? 5.035 9.669 -9.979 1.00 95.44 109 ARG A O 1
ATOM 825 N N . VAL A 1 110 ? 3.053 9.088 -9.068 1.00 94.69 110 VAL A N 1
ATOM 826 C CA . VAL A 1 110 ? 2.562 10.456 -8.853 1.00 94.69 110 VAL A CA 1
ATOM 827 C C . VAL A 1 110 ? 3.318 11.130 -7.713 1.00 94.69 110 VAL A C 1
ATOM 829 O O . VAL A 1 110 ? 3.798 12.242 -7.888 1.00 94.69 110 VAL A O 1
ATOM 832 N N . GLU A 1 111 ? 3.455 10.454 -6.575 1.00 94.06 111 GLU A N 1
ATOM 833 C CA . GLU A 1 111 ? 4.017 11.050 -5.356 1.00 94.06 111 GLU A CA 1
ATOM 834 C C . GLU A 1 111 ? 5.538 11.259 -5.431 1.00 94.06 111 GLU A C 1
ATOM 836 O O . GLU A 1 111 ? 6.067 12.155 -4.782 1.00 94.06 111 GLU A O 1
ATOM 841 N N . LEU A 1 112 ? 6.251 10.447 -6.222 1.00 94.94 112 LEU A N 1
ATOM 842 C CA . LEU A 1 112 ? 7.712 10.525 -6.377 1.00 94.94 112 LEU A CA 1
ATOM 843 C C . LEU A 1 112 ? 8.159 11.117 -7.720 1.00 94.94 112 LEU A C 1
ATOM 845 O O . LEU A 1 112 ? 9.354 11.094 -8.023 1.00 94.94 112 LEU A O 1
ATOM 849 N N . ASP A 1 113 ? 7.210 11.571 -8.544 1.00 94.88 113 ASP A N 1
ATOM 850 C CA . ASP A 1 113 ? 7.447 12.048 -9.912 1.00 94.88 113 ASP A CA 1
ATOM 851 C C . ASP A 1 113 ? 8.354 11.090 -10.716 1.00 94.88 113 ASP A C 1
ATOM 853 O O . ASP A 1 113 ? 9.427 11.439 -11.216 1.00 94.88 113 ASP A O 1
ATOM 857 N N . LEU A 1 114 ? 7.970 9.807 -10.761 1.00 94.69 114 LEU A N 1
ATOM 858 C CA . LEU A 1 114 ? 8.799 8.775 -11.388 1.00 94.69 114 LEU A CA 1
ATOM 859 C C . LEU A 1 114 ? 8.817 8.918 -12.910 1.00 94.69 114 LEU A C 1
ATOM 861 O O . LEU A 1 114 ? 7.775 8.988 -13.573 1.00 94.69 114 LEU A O 1
ATOM 865 N N . THR A 1 115 ? 10.014 8.815 -13.483 1.00 96.19 115 THR A N 1
ATOM 866 C CA . THR A 1 115 ? 10.187 8.726 -14.936 1.00 96.19 115 THR A CA 1
ATOM 867 C C . THR A 1 115 ? 9.593 7.427 -15.488 1.00 96.19 115 THR A C 1
ATOM 869 O O . THR A 1 115 ? 9.486 6.416 -14.791 1.00 96.19 115 THR A O 1
ATOM 872 N N . ALA A 1 116 ? 9.261 7.409 -16.783 1.00 94.56 116 ALA A N 1
ATOM 873 C CA . ALA A 1 116 ? 8.749 6.202 -17.438 1.00 94.56 116 ALA A CA 1
ATOM 874 C C . ALA A 1 116 ? 9.709 5.002 -17.308 1.00 94.56 116 ALA A C 1
ATOM 876 O O . ALA A 1 116 ? 9.254 3.880 -17.098 1.00 94.56 116 ALA A O 1
ATOM 877 N N . ALA A 1 117 ? 11.024 5.245 -17.368 1.00 95.50 117 ALA A N 1
ATOM 878 C CA . ALA A 1 117 ? 12.040 4.209 -17.192 1.00 95.50 117 ALA A CA 1
ATOM 879 C C . ALA A 1 117 ? 12.039 3.631 -15.766 1.00 95.50 117 ALA A C 1
ATOM 881 O O . ALA A 1 117 ? 12.101 2.416 -15.593 1.00 95.50 117 ALA A O 1
ATOM 882 N N . GLN A 1 118 ? 11.900 4.480 -14.742 1.00 95.94 118 GLN A N 1
ATOM 883 C CA . GLN A 1 118 ? 11.796 4.031 -13.349 1.00 95.94 118 GLN A CA 1
ATOM 884 C C . GLN A 1 118 ? 10.514 3.225 -13.108 1.00 95.94 118 GLN A C 1
ATOM 886 O O . GLN A 1 118 ? 10.562 2.171 -12.478 1.00 95.94 118 GLN A O 1
ATOM 891 N N . VAL A 1 119 ? 9.379 3.670 -13.660 1.00 94.88 119 VAL A N 1
ATOM 892 C CA . VAL A 1 119 ? 8.108 2.930 -13.578 1.00 94.88 119 VAL A CA 1
ATOM 893 C C . VAL A 1 119 ? 8.238 1.553 -14.227 1.00 94.88 119 VAL A C 1
ATOM 895 O O . VAL A 1 119 ? 7.824 0.563 -13.630 1.00 94.88 119 VAL A O 1
ATOM 898 N N . GLN A 1 120 ? 8.853 1.470 -15.411 1.00 94.50 120 GLN A N 1
ATOM 899 C CA . GLN A 1 120 ? 9.101 0.195 -16.092 1.00 94.50 120 GLN A CA 1
ATOM 900 C C . GLN A 1 120 ? 10.027 -0.722 -15.287 1.00 94.50 120 GLN A C 1
ATOM 902 O O . GLN A 1 120 ? 9.750 -1.914 -15.197 1.00 94.50 120 GLN A O 1
ATOM 907 N N . SER A 1 121 ? 11.079 -0.177 -14.668 1.00 95.25 121 SER A N 1
ATOM 908 C CA . SER A 1 121 ? 11.983 -0.937 -13.795 1.00 95.25 121 SER A CA 1
ATOM 909 C C . SER A 1 121 ? 11.228 -1.562 -12.615 1.00 95.25 121 SER A C 1
ATOM 911 O O . SER A 1 121 ? 11.257 -2.779 -12.431 1.00 95.25 121 SER A O 1
ATOM 913 N N . ILE A 1 122 ? 10.451 -0.759 -11.877 1.00 94.31 122 ILE A N 1
ATOM 914 C CA . ILE A 1 122 ? 9.660 -1.241 -10.732 1.00 94.31 122 ILE A CA 1
ATOM 915 C C . ILE A 1 122 ? 8.604 -2.260 -11.186 1.00 94.31 122 ILE A C 1
ATOM 917 O O . ILE A 1 122 ? 8.400 -3.283 -10.529 1.00 94.31 122 ILE A O 1
ATOM 921 N N . GLN A 1 123 ? 7.949 -2.024 -12.326 1.00 93.69 123 GLN A N 1
ATOM 922 C CA . GLN A 1 123 ? 6.969 -2.952 -12.890 1.00 93.69 123 GLN A CA 1
ATOM 923 C C . GLN A 1 123 ? 7.605 -4.289 -13.300 1.00 93.69 123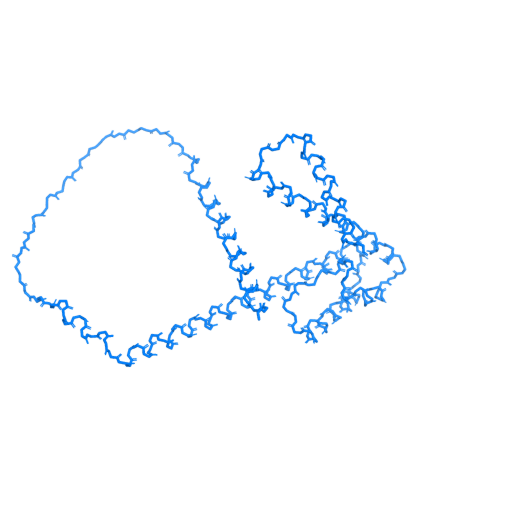 GLN A C 1
ATOM 925 O O . GLN A 1 123 ? 7.010 -5.344 -13.069 1.00 93.69 123 GLN A O 1
ATOM 930 N N . ALA A 1 124 ? 8.815 -4.266 -13.863 1.00 92.31 124 ALA A N 1
ATOM 931 C CA . ALA A 1 124 ? 9.562 -5.470 -14.207 1.00 92.31 124 ALA A CA 1
ATOM 932 C C . ALA A 1 124 ? 9.933 -6.269 -12.950 1.00 92.31 124 ALA A C 1
ATOM 934 O O . ALA A 1 124 ? 9.657 -7.467 -12.896 1.00 92.31 124 ALA A O 1
ATOM 935 N N . SER A 1 125 ? 10.449 -5.610 -11.904 1.00 92.88 125 SER A N 1
ATOM 936 C CA . SER A 1 125 ? 10.718 -6.258 -10.611 1.00 92.88 125 SER A CA 1
ATOM 937 C C . SER A 1 125 ? 9.452 -6.852 -9.990 1.00 92.88 125 SER A C 1
ATOM 939 O O . SER A 1 125 ? 9.481 -7.971 -9.485 1.00 92.88 125 SER A O 1
ATOM 941 N N . THR A 1 126 ? 8.325 -6.140 -10.082 1.00 91.06 126 THR A N 1
ATOM 942 C CA . THR A 1 126 ? 7.023 -6.618 -9.592 1.00 91.06 126 THR A CA 1
ATOM 943 C C . THR A 1 126 ? 6.570 -7.872 -10.331 1.00 91.06 126 THR A C 1
ATOM 945 O O . THR A 1 126 ? 6.159 -8.848 -9.710 1.00 91.06 126 THR A O 1
ATOM 948 N N . THR A 1 127 ? 6.684 -7.864 -11.659 1.00 88.50 127 THR A N 1
ATOM 949 C CA . THR A 1 127 ? 6.287 -8.996 -12.503 1.00 88.50 127 THR A CA 1
ATOM 950 C C . THR A 1 127 ? 7.172 -10.215 -12.243 1.00 88.50 127 THR A C 1
ATOM 952 O O . THR A 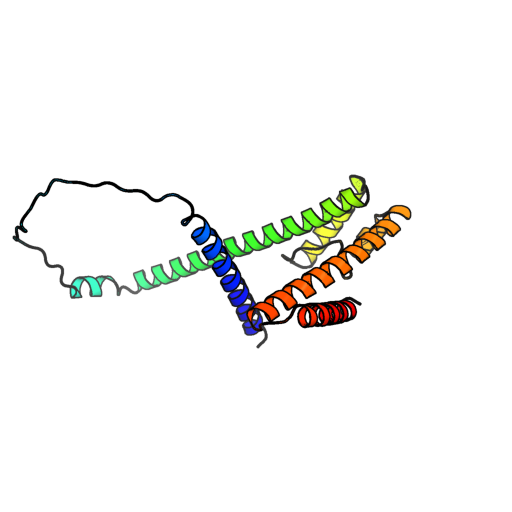1 127 ? 6.643 -11.313 -12.090 1.00 88.50 127 THR A O 1
ATOM 955 N N . SER A 1 128 ? 8.494 -10.020 -12.123 1.00 89.25 128 SER A N 1
ATOM 956 C CA . SER A 1 128 ? 9.443 -11.095 -11.791 1.00 89.25 128 SER A CA 1
ATOM 957 C C . SER A 1 128 ? 9.079 -11.742 -10.458 1.00 89.25 128 SER A C 1
ATOM 959 O O . SER A 1 128 ? 8.840 -12.946 -10.407 1.00 89.25 128 SER A O 1
ATOM 961 N N . TYR A 1 129 ? 8.904 -10.933 -9.408 1.00 89.19 129 TYR A N 1
ATOM 962 C CA . TYR A 1 129 ? 8.569 -11.434 -8.077 1.00 89.19 129 TYR A CA 1
ATOM 963 C C . TYR A 1 129 ? 7.249 -12.217 -8.058 1.00 89.19 129 TYR A C 1
ATOM 965 O O . TYR A 1 129 ? 7.189 -13.316 -7.511 1.00 89.19 129 TYR A O 1
ATOM 973 N N . LEU A 1 130 ? 6.189 -11.692 -8.682 1.00 85.69 130 LEU A N 1
ATOM 974 C CA . LEU A 1 130 ? 4.902 -12.394 -8.737 1.00 85.69 130 LEU A CA 1
ATOM 975 C C . LEU A 1 130 ? 5.003 -13.731 -9.483 1.00 85.69 130 LEU A C 1
ATOM 977 O O . LEU A 1 130 ? 4.389 -14.705 -9.053 1.00 85.69 130 LEU A O 1
ATOM 981 N N . SER A 1 131 ? 5.799 -13.790 -10.556 1.00 84.00 131 SER A N 1
ATOM 982 C CA . SER A 1 131 ? 6.004 -15.019 -11.330 1.00 84.00 131 SER A CA 1
ATOM 983 C C . SER A 1 131 ? 6.838 -16.073 -10.595 1.00 84.00 131 SER A C 1
ATOM 985 O O . SER A 1 131 ? 6.559 -17.262 -10.713 1.00 84.00 131 SER A O 1
ATOM 987 N N . GLU A 1 132 ? 7.828 -15.652 -9.805 1.00 85.12 132 GLU A N 1
ATOM 988 C CA . GLU A 1 132 ? 8.706 -16.550 -9.044 1.00 85.12 132 GLU A CA 1
ATOM 989 C C . GLU A 1 132 ? 8.005 -17.164 -7.828 1.00 85.12 132 GLU A C 1
ATOM 991 O O . GLU A 1 132 ? 8.338 -18.273 -7.408 1.00 85.12 132 GLU A O 1
ATOM 996 N N . HIS A 1 133 ? 7.028 -16.454 -7.264 1.00 80.31 133 HIS A N 1
ATOM 997 C CA . HIS A 1 133 ? 6.353 -16.849 -6.031 1.00 80.31 133 HIS A CA 1
ATOM 998 C C . HIS A 1 133 ? 4.942 -17.414 -6.233 1.00 80.31 133 HIS A C 1
ATOM 1000 O O . HIS A 1 133 ? 4.272 -17.680 -5.235 1.00 80.31 133 HIS A O 1
ATOM 1006 N N . ASP A 1 134 ? 4.495 -17.584 -7.485 1.00 69.25 134 ASP A N 1
ATOM 1007 C CA . ASP A 1 134 ? 3.134 -18.016 -7.861 1.00 69.25 134 ASP A CA 1
ATOM 1008 C C . ASP A 1 134 ? 2.046 -17.311 -7.025 1.00 69.25 134 ASP A C 1
ATOM 1010 O O . ASP A 1 134 ? 1.077 -17.896 -6.536 1.00 69.25 134 ASP A O 1
ATOM 1014 N N . SER A 1 135 ? 2.276 -16.022 -6.757 1.00 68.00 135 SER A N 1
ATOM 1015 C CA . SER A 1 135 ? 1.463 -15.251 -5.828 1.00 68.00 135 SER A CA 1
ATOM 1016 C C . SER A 1 135 ? 0.361 -14.537 -6.590 1.00 68.00 135 SER A C 1
ATOM 1018 O O . SER A 1 135 ? 0.619 -13.659 -7.411 1.00 68.00 135 SER A O 1
ATOM 1020 N N . LEU A 1 136 ? -0.886 -14.860 -6.254 1.00 66.88 136 LEU A N 1
ATOM 1021 C CA . LEU A 1 136 ? -2.060 -14.089 -6.669 1.00 66.88 136 LEU A CA 1
ATOM 1022 C C . LEU A 1 136 ? -2.388 -12.964 -5.680 1.00 66.88 136 LEU A C 1
ATOM 1024 O O . LEU A 1 136 ? -3.474 -12.399 -5.747 1.00 66.88 136 LEU A O 1
ATOM 1028 N N . LEU A 1 137 ? -1.506 -12.664 -4.720 1.00 74.31 137 LEU A N 1
ATOM 1029 C CA . LEU A 1 137 ? -1.774 -11.649 -3.706 1.00 74.31 137 LEU A CA 1
ATOM 1030 C C . LEU A 1 137 ? -1.371 -10.251 -4.192 1.00 74.31 137 LEU A C 1
ATOM 1032 O O . LEU A 1 137 ? -0.332 -10.098 -4.839 1.00 74.31 137 LEU A O 1
ATOM 1036 N N . PRO A 1 138 ? -2.155 -9.212 -3.845 1.00 77.81 138 PRO A N 1
ATOM 1037 C CA . PRO A 1 138 ? -1.790 -7.839 -4.148 1.00 77.81 138 PRO A CA 1
ATOM 1038 C C . PRO A 1 138 ? -0.476 -7.464 -3.464 1.00 77.81 138 PRO A C 1
ATOM 1040 O O . PRO A 1 138 ? -0.308 -7.674 -2.260 1.00 77.81 138 PRO A O 1
ATOM 1043 N N . LEU A 1 139 ? 0.424 -6.846 -4.222 1.00 84.19 139 LEU A N 1
ATOM 1044 C CA . LEU A 1 139 ? 1.641 -6.245 -3.697 1.00 84.19 139 LEU A CA 1
ATOM 1045 C C . LEU A 1 139 ? 1.396 -4.769 -3.426 1.00 84.19 139 LEU A C 1
ATOM 1047 O O . LEU A 1 139 ? 1.190 -3.973 -4.342 1.00 84.19 139 LEU A O 1
ATOM 1051 N N . ASP A 1 140 ? 1.462 -4.400 -2.154 1.00 87.81 140 ASP A N 1
ATOM 1052 C CA . ASP A 1 140 ? 1.519 -3.002 -1.769 1.00 87.81 140 ASP A CA 1
ATOM 1053 C C . ASP A 1 140 ? 2.978 -2.547 -1.672 1.00 87.81 140 ASP A C 1
ATOM 1055 O O . ASP A 1 140 ? 3.731 -2.944 -0.781 1.00 87.81 140 ASP A O 1
ATOM 1059 N N . LEU A 1 141 ? 3.380 -1.707 -2.622 1.00 90.75 141 LEU A N 1
ATOM 1060 C CA . LEU A 1 141 ? 4.751 -1.236 -2.775 1.00 90.75 141 LEU A CA 1
ATOM 1061 C C . LEU A 1 141 ? 5.162 -0.245 -1.675 1.00 90.75 141 LEU A C 1
ATOM 1063 O O . LEU A 1 141 ? 6.354 -0.054 -1.456 1.00 90.75 141 LEU A O 1
ATOM 1067 N N . LEU A 1 142 ? 4.200 0.349 -0.960 1.00 89.94 142 LEU A N 1
ATOM 1068 C CA . LEU A 1 142 ? 4.448 1.237 0.181 1.00 89.94 142 LEU A CA 1
ATOM 1069 C C . LEU A 1 142 ? 4.493 0.492 1.524 1.00 89.94 142 LEU A C 1
ATOM 1071 O O . LEU A 1 142 ? 4.808 1.097 2.553 1.00 89.94 142 LEU A O 1
ATOM 1075 N N . ARG A 1 143 ? 4.203 -0.816 1.550 1.00 87.75 143 ARG A N 1
ATOM 1076 C CA . ARG A 1 143 ? 4.229 -1.583 2.799 1.00 87.75 143 ARG A CA 1
ATOM 1077 C C . ARG A 1 143 ? 5.644 -1.663 3.356 1.00 87.75 143 ARG A C 1
ATOM 1079 O O . ARG A 1 143 ? 6.636 -1.676 2.619 1.00 87.75 143 ARG A O 1
ATOM 1086 N N . HIS A 1 144 ? 5.758 -1.686 4.683 1.00 80.75 144 HIS A N 1
ATOM 1087 C CA . HIS A 1 144 ? 7.071 -1.620 5.316 1.00 80.75 144 HIS A CA 1
ATOM 1088 C C . HIS A 1 144 ? 7.932 -2.856 4.969 1.00 80.75 144 HIS A C 1
ATOM 1090 O O . HIS A 1 144 ? 9.122 -2.728 4.685 1.00 80.75 144 HIS A O 1
ATOM 1096 N N . ASP A 1 145 ? 7.285 -4.011 4.921 1.00 83.81 145 ASP A N 1
ATOM 1097 C CA . ASP A 1 145 ? 7.777 -5.356 4.636 1.00 83.81 145 ASP A CA 1
ATOM 1098 C C . ASP A 1 145 ? 7.574 -5.751 3.166 1.00 83.81 145 ASP A C 1
ATOM 1100 O O . ASP A 1 145 ? 7.589 -6.934 2.829 1.00 83.81 145 ASP A O 1
ATOM 1104 N N . SER A 1 146 ? 7.378 -4.770 2.276 1.00 88.94 146 SER A N 1
ATOM 1105 C CA . SER A 1 146 ? 7.299 -5.042 0.844 1.00 88.94 146 SER A CA 1
ATOM 1106 C C . SER A 1 146 ? 8.571 -5.770 0.383 1.00 88.94 146 SER A C 1
ATOM 1108 O O . SER A 1 146 ? 9.675 -5.239 0.557 1.00 88.94 146 SER A O 1
ATOM 1110 N N . PRO A 1 147 ? 8.451 -6.951 -0.254 1.00 89.62 147 PRO A N 1
ATOM 1111 C CA . PRO A 1 147 ? 9.607 -7.712 -0.730 1.00 89.62 147 PRO A CA 1
ATOM 1112 C C . PRO A 1 147 ? 10.368 -6.975 -1.842 1.00 89.62 147 PRO A C 1
ATOM 1114 O O . PRO A 1 147 ? 11.535 -7.256 -2.098 1.00 89.62 147 PRO A O 1
ATOM 1117 N N . LEU A 1 148 ? 9.728 -5.988 -2.476 1.00 92.81 148 LEU A N 1
ATOM 1118 C CA . LEU A 1 148 ? 10.300 -5.174 -3.546 1.00 92.81 148 LEU A CA 1
ATOM 1119 C C . LEU A 1 148 ? 10.989 -3.905 -3.042 1.00 92.81 148 LEU A C 1
ATOM 1121 O O . LEU A 1 148 ? 11.506 -3.137 -3.852 1.00 92.81 148 LEU A O 1
ATOM 1125 N N . ARG A 1 149 ? 11.037 -3.679 -1.722 1.00 92.62 149 ARG A N 1
ATOM 1126 C CA . ARG A 1 149 ? 11.622 -2.472 -1.128 1.00 92.62 149 ARG A CA 1
ATOM 1127 C C . ARG A 1 149 ? 13.021 -2.177 -1.670 1.00 92.62 149 ARG A C 1
ATOM 1129 O O . ARG A 1 149 ? 13.256 -1.068 -2.135 1.00 92.62 149 ARG A O 1
ATOM 1136 N N . GLY A 1 150 ? 13.920 -3.161 -1.641 1.00 92.69 150 GLY A N 1
ATOM 1137 C CA . GLY A 1 150 ? 15.301 -2.971 -2.096 1.00 92.69 150 GLY A CA 1
ATOM 1138 C C . GLY A 1 150 ? 15.397 -2.629 -3.586 1.00 92.69 150 GLY A C 1
ATOM 1139 O O . GLY A 1 150 ? 16.172 -1.758 -3.967 1.00 92.69 150 GLY A O 1
ATOM 1140 N N . ALA A 1 151 ? 14.569 -3.259 -4.425 1.00 92.94 151 ALA A N 1
ATOM 1141 C CA . ALA A 1 151 ? 14.531 -2.986 -5.863 1.00 92.94 151 ALA A CA 1
ATOM 1142 C C . ALA A 1 151 ? 13.990 -1.578 -6.172 1.00 92.94 151 ALA A C 1
ATOM 1144 O O . ALA A 1 151 ? 14.514 -0.881 -7.046 1.00 92.94 151 ALA A O 1
ATOM 1145 N N . ILE A 1 152 ? 12.974 -1.132 -5.423 1.00 94.88 152 ILE A N 1
ATOM 1146 C CA . ILE A 1 152 ? 12.454 0.236 -5.517 1.00 94.88 152 ILE A CA 1
ATOM 1147 C C . ILE A 1 152 ? 13.548 1.218 -5.100 1.00 94.88 152 ILE A C 1
ATOM 1149 O O . ILE A 1 152 ? 13.879 2.106 -5.877 1.00 94.88 152 ILE A O 1
ATOM 1153 N N . GLU A 1 153 ? 14.172 1.026 -3.935 1.00 95.31 153 GLU A N 1
ATOM 1154 C CA . GLU A 1 153 ? 15.211 1.928 -3.423 1.00 95.31 153 GLU A CA 1
ATOM 1155 C C . GLU A 1 153 ? 16.396 2.082 -4.397 1.00 95.31 153 GLU A C 1
ATOM 1157 O O . GLU A 1 153 ? 16.895 3.187 -4.587 1.00 95.31 153 GLU A O 1
ATOM 1162 N N . GLN A 1 154 ? 16.796 1.015 -5.095 1.00 95.62 154 GLN A N 1
ATOM 1163 C CA . GLN A 1 154 ? 17.854 1.066 -6.118 1.00 95.62 154 GLN A CA 1
ATOM 1164 C C . GLN A 1 154 ? 17.460 1.835 -7.390 1.00 95.62 154 GLN A C 1
ATOM 1166 O O . GLN A 1 154 ? 18.330 2.298 -8.125 1.00 95.62 154 GLN A O 1
ATOM 1171 N N . THR A 1 155 ? 16.161 1.961 -7.666 1.00 95.00 155 THR A N 1
ATOM 1172 C CA . THR A 1 155 ? 15.631 2.662 -8.845 1.00 95.00 155 THR A CA 1
ATOM 1173 C C . THR A 1 155 ? 15.469 4.171 -8.596 1.00 95.00 155 THR A C 1
ATOM 1175 O O . THR A 1 155 ? 15.385 4.965 -9.541 1.00 95.00 155 THR A O 1
ATOM 1178 N N . LEU A 1 156 ? 15.406 4.588 -7.331 1.00 95.56 156 LEU A N 1
ATOM 1179 C CA . LEU A 1 156 ? 15.134 5.967 -6.934 1.00 95.56 156 LEU A CA 1
ATOM 1180 C C . LEU A 1 156 ? 16.414 6.801 -6.815 1.00 95.56 156 LEU A C 1
ATOM 1182 O O . LEU A 1 156 ? 17.472 6.326 -6.409 1.00 95.56 156 LEU A O 1
ATOM 1186 N N . SER A 1 157 ? 16.305 8.091 -7.133 1.00 95.25 157 SER A N 1
ATOM 1187 C CA . SER A 1 157 ? 17.351 9.064 -6.804 1.00 95.25 157 SER A CA 1
ATOM 1188 C C . SER A 1 157 ? 17.406 9.339 -5.295 1.00 95.25 157 SER A C 1
ATOM 1190 O O . SER A 1 157 ? 16.444 9.089 -4.571 1.00 95.25 157 SER A O 1
ATOM 1192 N N . ALA A 1 158 ? 18.501 9.935 -4.811 1.00 95.12 158 ALA A N 1
ATOM 1193 C CA . ALA A 1 158 ? 18.656 10.277 -3.393 1.00 95.12 158 ALA A CA 1
ATOM 1194 C C . ALA A 1 158 ? 17.515 11.157 -2.846 1.00 95.12 158 ALA A C 1
ATOM 1196 O O . ALA A 1 158 ? 17.064 10.954 -1.723 1.00 95.12 158 ALA A O 1
ATOM 1197 N N . HIS A 1 159 ? 17.017 12.106 -3.645 1.00 94.75 159 HIS A N 1
ATOM 1198 C CA . HIS A 1 159 ? 15.886 12.944 -3.246 1.00 94.75 159 HIS A CA 1
ATOM 1199 C C . HIS A 1 159 ? 14.578 12.140 -3.159 1.00 94.75 159 HIS A C 1
ATOM 1201 O O . HIS A 1 159 ? 13.859 12.232 -2.166 1.00 94.75 159 HIS A O 1
ATOM 1207 N N . GLN A 1 160 ? 14.310 11.292 -4.155 1.00 96.06 160 GLN A N 1
ATOM 1208 C CA . GLN A 1 160 ? 13.124 10.429 -4.184 1.00 96.06 160 GLN A CA 1
ATOM 1209 C C . GLN A 1 160 ? 13.144 9.365 -3.078 1.00 96.06 160 GLN A C 1
ATOM 1211 O O . GLN A 1 160 ? 12.091 8.970 -2.595 1.00 96.06 160 GLN A O 1
ATOM 1216 N N . LEU A 1 161 ? 14.322 8.915 -2.638 1.00 95.88 161 LEU A N 1
ATOM 1217 C CA . LEU A 1 161 ? 14.462 7.987 -1.512 1.00 95.88 161 LEU A CA 1
ATOM 1218 C C . LEU A 1 161 ? 13.967 8.582 -0.188 1.00 95.88 161 LEU A C 1
ATOM 1220 O O . LEU A 1 161 ? 13.341 7.876 0.607 1.00 95.88 161 LEU A O 1
ATOM 1224 N N . ILE A 1 162 ? 14.224 9.872 0.042 1.00 94.19 162 ILE A N 1
ATOM 1225 C CA . ILE A 1 162 ? 13.734 10.583 1.230 1.00 94.19 162 ILE A CA 1
ATOM 1226 C C . ILE A 1 162 ? 12.204 10.633 1.185 1.00 94.19 162 ILE A C 1
ATOM 1228 O O . ILE A 1 162 ? 11.552 10.138 2.102 1.00 94.19 162 ILE A O 1
ATOM 1232 N N . GLN A 1 163 ? 11.642 11.102 0.066 1.00 94.81 163 GLN A N 1
ATOM 1233 C CA . GLN A 1 163 ? 10.191 11.156 -0.145 1.00 94.81 163 GLN A CA 1
ATOM 1234 C C . GLN A 1 163 ? 9.540 9.773 -0.020 1.00 94.81 163 GLN A C 1
ATOM 1236 O O . GLN A 1 163 ? 8.509 9.616 0.623 1.00 94.81 163 GLN A O 1
ATOM 1241 N N . TYR A 1 164 ? 10.158 8.732 -0.578 1.00 95.12 164 TYR A N 1
ATOM 1242 C CA . TYR A 1 164 ? 9.658 7.363 -0.478 1.00 95.12 164 TYR A CA 1
ATOM 1243 C C . TYR A 1 164 ? 9.629 6.864 0.971 1.00 95.12 164 TYR A C 1
ATOM 1245 O O . TYR A 1 164 ? 8.678 6.201 1.385 1.00 95.12 164 TYR A O 1
ATOM 1253 N N . THR A 1 165 ? 10.637 7.214 1.769 1.00 92.94 165 THR A N 1
ATOM 1254 C CA . THR A 1 165 ? 10.679 6.870 3.197 1.00 92.94 165 THR A CA 1
ATOM 1255 C C . THR A 1 165 ? 9.578 7.587 3.979 1.00 92.94 165 THR A C 1
ATOM 1257 O O . THR A 1 165 ? 8.917 6.968 4.819 1.00 92.94 165 THR A O 1
ATOM 1260 N N . GLU A 1 166 ? 9.330 8.860 3.673 1.00 93.31 166 GLU A N 1
ATOM 1261 C CA . GLU A 1 166 ? 8.237 9.645 4.256 1.00 93.31 166 GLU A CA 1
ATOM 1262 C C . GLU A 1 166 ? 6.869 9.064 3.880 1.00 93.31 166 GLU A C 1
ATOM 1264 O O . GLU A 1 166 ? 6.061 8.781 4.766 1.00 93.31 166 GLU A O 1
ATOM 1269 N N . LEU A 1 167 ? 6.641 8.771 2.594 1.00 91.94 167 LEU A N 1
ATOM 1270 C CA . LEU A 1 167 ? 5.408 8.145 2.106 1.00 91.94 167 LEU A CA 1
ATOM 1271 C C . LEU A 1 167 ? 5.145 6.799 2.777 1.00 91.94 167 LEU A C 1
ATOM 1273 O O . LEU A 1 167 ? 4.014 6.525 3.169 1.00 91.94 167 LEU A O 1
ATOM 1277 N N . ARG A 1 168 ? 6.171 5.956 2.942 1.00 92.31 168 ARG A N 1
ATOM 1278 C CA . ARG A 1 168 ? 6.036 4.670 3.645 1.00 92.31 168 ARG A CA 1
ATOM 1279 C C . ARG A 1 168 ? 5.697 4.856 5.116 1.00 92.31 168 ARG A C 1
ATOM 1281 O O . ARG A 1 168 ? 4.868 4.125 5.654 1.00 92.31 168 ARG A O 1
ATOM 1288 N N . THR A 1 169 ? 6.313 5.841 5.759 1.00 90.81 169 THR A N 1
ATOM 1289 C CA . THR A 1 169 ? 6.036 6.175 7.159 1.00 90.81 169 THR A CA 1
ATOM 1290 C C . THR A 1 169 ? 4.587 6.634 7.323 1.00 90.81 169 THR A C 1
ATOM 1292 O O . THR A 1 169 ? 3.865 6.096 8.160 1.00 90.81 169 THR A O 1
ATOM 1295 N N . GLN A 1 170 ? 4.123 7.546 6.466 1.00 90.25 170 GLN A N 1
ATOM 1296 C CA . GLN A 1 170 ? 2.733 7.999 6.451 1.00 90.25 170 GLN A CA 1
ATOM 1297 C C . GLN A 1 170 ? 1.764 6.854 6.133 1.00 90.25 170 GLN A C 1
ATOM 1299 O O . GLN A 1 170 ? 0.744 6.701 6.797 1.00 90.25 170 GLN A O 1
ATOM 1304 N N . HIS A 1 171 ? 2.094 6.010 5.154 1.00 89.50 171 HIS A N 1
ATOM 1305 C CA . HIS A 1 171 ? 1.291 4.844 4.804 1.00 89.50 171 HIS A CA 1
ATOM 1306 C C . HIS A 1 171 ? 1.129 3.887 5.992 1.00 89.50 171 HIS A C 1
ATOM 1308 O O . HIS A 1 171 ? 0.033 3.384 6.233 1.00 89.50 171 HIS A O 1
ATOM 1314 N N . ARG A 1 172 ? 2.201 3.666 6.765 1.00 89.38 172 ARG A N 1
ATOM 1315 C CA . ARG A 1 172 ? 2.159 2.849 7.981 1.00 89.38 172 ARG A CA 1
ATOM 1316 C C . ARG A 1 172 ? 1.204 3.437 9.016 1.00 89.38 172 ARG A C 1
ATOM 1318 O O . ARG A 1 172 ? 0.371 2.696 9.527 1.00 89.38 172 ARG A O 1
ATOM 1325 N N . TYR A 1 173 ? 1.290 4.737 9.296 1.00 89.94 173 TYR A N 1
ATOM 1326 C CA . TYR A 1 173 ? 0.383 5.391 10.246 1.00 89.94 173 TYR A CA 1
ATOM 1327 C C . TYR A 1 173 ? -1.075 5.321 9.791 1.00 89.94 173 TYR A C 1
ATOM 1329 O O . TYR A 1 173 ? -1.926 4.895 10.564 1.00 89.94 173 TYR A O 1
ATOM 1337 N N . ASN A 1 174 ? -1.351 5.600 8.515 1.00 89.06 174 ASN A N 1
ATOM 1338 C CA . ASN A 1 174 ? -2.703 5.485 7.967 1.00 89.06 174 ASN A CA 1
ATOM 1339 C C . ASN A 1 174 ? -3.246 4.051 8.071 1.00 89.06 174 ASN A C 1
ATOM 1341 O O . ASN A 1 174 ? -4.430 3.852 8.330 1.00 89.06 174 ASN A O 1
ATOM 1345 N N . TRP A 1 175 ? -2.396 3.041 7.863 1.00 89.56 175 TRP A N 1
ATOM 1346 C CA . TRP A 1 175 ? -2.789 1.643 8.026 1.00 89.56 175 TRP A CA 1
ATOM 1347 C C . TRP A 1 175 ? -3.086 1.298 9.491 1.00 89.56 175 TRP A C 1
ATOM 1349 O O . TRP A 1 175 ? -4.096 0.652 9.757 1.00 89.56 175 TRP A O 1
ATOM 1359 N N . ILE A 1 176 ? -2.252 1.759 10.432 1.00 89.75 176 ILE A N 1
ATOM 1360 C CA . ILE A 1 176 ? -2.463 1.593 11.881 1.00 89.75 176 ILE A CA 1
ATOM 1361 C C . ILE A 1 176 ? -3.801 2.208 12.298 1.00 89.75 176 ILE A C 1
ATOM 1363 O O . ILE A 1 176 ? -4.608 1.544 12.945 1.00 89.75 176 ILE A O 1
ATOM 1367 N N . GLU A 1 177 ? -4.062 3.450 11.889 1.00 89.75 177 GLU A N 1
ATOM 1368 C CA . GLU A 1 177 ? -5.318 4.142 12.185 1.00 89.75 177 GLU A CA 1
ATOM 1369 C C . GLU A 1 177 ? -6.519 3.436 11.553 1.00 89.75 177 GLU A C 1
ATOM 1371 O O . GLU A 1 177 ? -7.555 3.280 12.197 1.00 89.75 177 GLU A O 1
ATOM 1376 N N . ALA A 1 178 ? -6.401 2.975 10.305 1.00 88.06 178 ALA A N 1
ATOM 1377 C CA . ALA A 1 178 ? -7.470 2.233 9.645 1.00 88.06 178 ALA A CA 1
ATOM 1378 C C . ALA A 1 178 ? -7.783 0.919 10.378 1.00 88.06 178 ALA A C 1
ATOM 1380 O O . ALA A 1 178 ? -8.954 0.606 10.579 1.00 88.06 178 ALA A O 1
ATOM 1381 N N . GLN A 1 179 ? -6.763 0.179 10.820 1.00 89.94 179 GLN A N 1
ATOM 1382 C CA . GLN A 1 179 ? -6.948 -1.047 11.601 1.00 89.94 179 GLN A CA 1
ATOM 1383 C C . GLN A 1 179 ? -7.580 -0.773 12.966 1.00 89.94 179 GLN A C 1
ATOM 1385 O O . GLN A 1 179 ? -8.548 -1.435 13.334 1.00 89.94 179 GLN A O 1
ATOM 1390 N N . ALA A 1 180 ? -7.102 0.249 13.678 1.00 89.44 180 ALA A N 1
ATOM 1391 C CA . ALA A 1 180 ? -7.687 0.669 14.946 1.00 89.44 180 ALA A CA 1
ATOM 1392 C C . ALA A 1 180 ? -9.166 1.060 14.791 1.00 89.44 180 ALA A C 1
ATOM 1394 O O . ALA A 1 180 ? -9.992 0.666 15.607 1.00 89.44 180 ALA A O 1
ATOM 1395 N N . ASN A 1 181 ? -9.527 1.770 13.717 1.00 89.19 181 ASN A N 1
ATOM 1396 C CA . ASN A 1 181 ? -10.917 2.136 13.435 1.00 89.19 181 ASN A CA 1
ATOM 1397 C C . ASN A 1 181 ? -11.803 0.927 13.105 1.00 89.19 181 ASN A C 1
ATOM 1399 O O . ASN A 1 181 ? -12.957 0.892 13.530 1.00 89.19 181 ASN A O 1
ATOM 1403 N N . VAL A 1 182 ? -11.285 -0.057 12.363 1.00 90.12 182 VAL A N 1
ATOM 1404 C CA . VAL A 1 182 ? -12.021 -1.296 12.065 1.00 90.12 182 VAL A CA 1
ATOM 1405 C C . VAL A 1 182 ? -12.284 -2.082 13.350 1.00 90.12 182 VAL A C 1
ATOM 1407 O O . VAL A 1 182 ? -13.439 -2.395 13.632 1.00 90.12 182 VAL A O 1
ATOM 1410 N N . GLU A 1 183 ? -11.255 -2.327 14.169 1.00 91.56 183 GLU A N 1
ATOM 1411 C CA . GLU A 1 183 ? -11.413 -3.062 15.434 1.00 91.56 183 GLU A CA 1
ATOM 1412 C C . GLU A 1 183 ? -12.318 -2.293 16.415 1.00 91.56 183 GLU A C 1
ATOM 1414 O O . GLU A 1 183 ? -13.199 -2.880 17.044 1.00 91.56 183 GLU A O 1
ATOM 1419 N N . LEU A 1 184 ? -12.199 -0.962 16.487 1.00 90.38 184 LEU A N 1
ATOM 1420 C CA . LEU A 1 184 ? -13.097 -0.134 17.295 1.00 90.38 184 LEU A CA 1
ATOM 1421 C C . LEU A 1 184 ? -14.556 -0.242 16.827 1.00 90.38 184 LEU A C 1
ATOM 1423 O O . LEU A 1 184 ? -15.458 -0.352 17.659 1.00 90.38 184 LEU A O 1
ATOM 1427 N N . ALA A 1 185 ? -14.808 -0.229 15.517 1.00 87.94 185 ALA A N 1
ATOM 1428 C CA . ALA A 1 185 ? -16.156 -0.370 14.970 1.00 87.94 185 ALA A CA 1
ATOM 1429 C C . ALA A 1 185 ? -16.765 -1.746 15.293 1.00 87.94 185 ALA A C 1
ATOM 1431 O O . ALA A 1 185 ? -17.949 -1.831 15.625 1.00 87.94 185 ALA A O 1
ATOM 1432 N N . GLU A 1 186 ? -15.971 -2.818 15.256 1.00 89.00 186 GLU A N 1
ATOM 1433 C CA . GLU A 1 186 ? -16.401 -4.163 15.666 1.00 89.00 186 GLU A CA 1
ATOM 1434 C C . GLU A 1 186 ? -16.740 -4.224 17.168 1.00 89.00 186 GLU A C 1
ATOM 1436 O O . GLU A 1 186 ? -17.774 -4.776 17.565 1.00 89.00 186 GLU A O 1
ATOM 1441 N N . LEU A 1 187 ? -15.931 -3.582 18.016 1.00 87.12 187 LEU A N 1
ATOM 14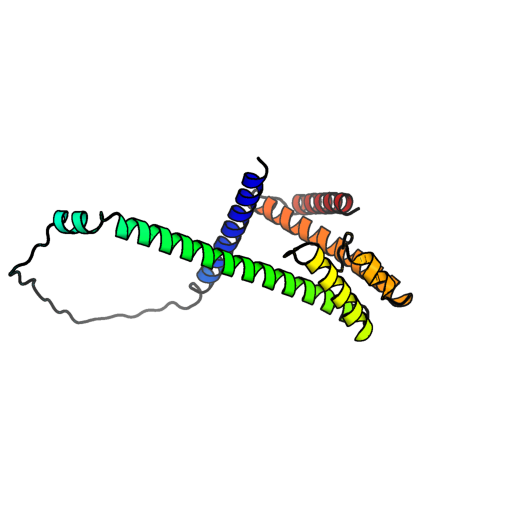42 C CA . LEU A 1 187 ? -16.197 -3.473 19.455 1.00 87.12 187 LEU A CA 1
ATOM 1443 C C . LEU A 1 187 ? -17.461 -2.652 19.753 1.00 87.12 187 LEU A C 1
ATOM 1445 O O . LEU A 1 187 ? -18.212 -2.993 20.666 1.00 87.12 187 LEU A O 1
ATOM 1449 N N . GLN A 1 188 ? -17.749 -1.616 18.962 1.00 86.44 188 GLN A N 1
ATOM 1450 C CA . GLN A 1 188 ? -18.978 -0.821 19.086 1.00 86.44 188 GLN A CA 1
ATOM 1451 C C . GLN A 1 188 ? -20.240 -1.583 18.659 1.00 86.44 188 GLN A C 1
ATOM 1453 O O . GLN A 1 188 ? -21.323 -1.313 19.177 1.00 86.44 188 GLN A O 1
ATOM 1458 N N . GLN A 1 189 ? -20.134 -2.537 17.729 1.00 82.25 189 GLN A N 1
ATOM 1459 C CA . GLN A 1 189 ? -21.279 -3.381 17.362 1.00 82.25 189 GLN A CA 1
ATOM 1460 C C . GLN A 1 189 ? -21.696 -4.310 18.505 1.00 82.25 189 GLN A C 1
ATOM 1462 O O . GLN A 1 189 ? -22.867 -4.678 18.604 1.00 82.25 189 GLN A O 1
ATOM 1467 N N . THR A 1 190 ? -20.748 -4.681 19.367 1.00 79.44 190 THR A N 1
ATOM 1468 C CA . THR A 1 190 ? -20.963 -5.630 20.465 1.00 79.44 190 THR A CA 1
ATOM 1469 C C . THR A 1 190 ? -21.178 -4.948 21.819 1.00 79.44 190 THR A C 1
ATOM 1471 O O . THR A 1 190 ? -21.871 -5.510 22.666 1.00 79.44 190 THR A O 1
ATOM 1474 N N . ASN A 1 191 ? -20.677 -3.721 22.009 1.00 83.56 191 ASN A N 1
ATOM 1475 C CA . ASN A 1 191 ? -20.747 -2.979 23.268 1.00 83.56 191 ASN A CA 1
ATOM 1476 C C . ASN A 1 191 ? -21.242 -1.539 23.071 1.00 83.56 191 ASN A C 1
ATOM 1478 O O . ASN A 1 191 ? -20.821 -0.827 22.160 1.00 83.56 191 ASN A O 1
ATOM 1482 N N .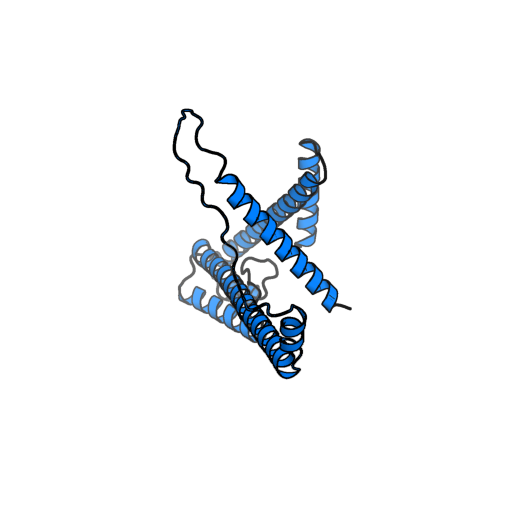 ARG A 1 192 ? -22.084 -1.053 23.991 1.00 83.19 192 ARG A N 1
ATOM 1483 C CA . ARG A 1 192 ? -22.405 0.380 24.077 1.00 83.19 192 ARG A CA 1
ATOM 1484 C C . ARG A 1 192 ? -21.286 1.110 24.817 1.00 83.19 192 ARG A C 1
ATOM 1486 O O . ARG A 1 192 ? -21.331 1.209 26.037 1.00 83.19 192 ARG A O 1
ATOM 1493 N N . LEU A 1 193 ? -20.308 1.597 24.062 1.00 84.31 193 LEU A N 1
ATOM 1494 C CA . LEU A 1 193 ? -19.181 2.383 24.569 1.00 84.31 193 LEU A CA 1
ATOM 1495 C C . LEU A 1 193 ? -19.541 3.874 24.643 1.00 84.31 193 LEU A C 1
ATOM 1497 O O . LEU A 1 193 ? -20.168 4.415 23.725 1.00 84.31 193 LEU A O 1
ATOM 1501 N N . THR A 1 194 ? -19.123 4.544 25.713 1.00 90.06 194 THR A N 1
ATOM 1502 C CA . THR A 1 194 ? -19.125 6.012 25.814 1.00 90.06 194 THR A CA 1
ATOM 1503 C C . THR A 1 194 ? -18.043 6.624 24.918 1.00 90.06 194 THR A C 1
ATOM 1505 O O . THR A 1 194 ? -17.107 5.938 24.521 1.00 90.06 194 THR A O 1
ATOM 1508 N N . GLU A 1 195 ? -18.135 7.921 24.600 1.00 86.81 195 GLU A N 1
ATOM 1509 C CA . GLU A 1 195 ? -17.093 8.605 23.808 1.00 86.81 195 GLU A CA 1
ATOM 1510 C C . GLU A 1 195 ? -15.708 8.532 24.471 1.00 86.81 195 GLU A C 1
ATOM 1512 O O . GLU A 1 195 ? -14.729 8.215 23.808 1.00 86.81 195 GLU A O 1
ATOM 1517 N N . ALA A 1 196 ? -15.630 8.695 25.795 1.00 88.69 196 ALA A N 1
ATOM 1518 C CA . ALA A 1 196 ? -14.361 8.592 26.517 1.00 88.69 196 ALA A CA 1
ATOM 1519 C C . ALA A 1 196 ? -13.741 7.182 26.437 1.00 88.69 196 ALA A C 1
ATOM 1521 O O . ALA A 1 196 ? -12.530 7.048 26.292 1.00 88.69 196 ALA A O 1
ATOM 1522 N N . GLU A 1 197 ? -14.561 6.128 26.500 1.00 90.56 197 GLU A N 1
ATOM 1523 C CA . GLU A 1 197 ? -14.087 4.747 26.336 1.00 90.56 197 GLU A CA 1
ATOM 1524 C C . GLU A 1 197 ? -13.658 4.459 24.894 1.00 90.56 197 GLU A C 1
ATOM 1526 O O . GLU A 1 197 ? -12.722 3.693 24.681 1.00 90.56 197 GLU A O 1
ATOM 1531 N N . LYS A 1 198 ? -14.309 5.073 23.897 1.00 87.62 198 LYS A N 1
ATOM 1532 C CA . LYS A 1 198 ? -13.898 4.955 22.492 1.00 87.62 198 LYS A CA 1
ATOM 1533 C C . LYS A 1 198 ? -12.530 5.584 22.259 1.00 87.62 198 LYS A C 1
ATOM 1535 O O . LYS A 1 198 ? -11.709 4.954 21.603 1.00 87.62 198 LYS A O 1
ATOM 1540 N N . ASP A 1 199 ? -12.288 6.777 22.798 1.00 91.19 199 ASP A N 1
ATOM 1541 C CA . ASP A 1 199 ? -11.012 7.485 22.641 1.00 91.19 199 ASP A CA 1
ATOM 1542 C C . ASP A 1 199 ? -9.855 6.729 23.314 1.00 91.19 199 ASP A C 1
ATOM 1544 O O . ASP A 1 199 ? -8.769 6.591 22.739 1.00 91.19 199 ASP A O 1
ATOM 1548 N N . ASP A 1 200 ? -10.097 6.191 24.513 1.00 93.25 200 ASP A N 1
ATOM 1549 C CA . ASP A 1 200 ? -9.118 5.377 25.238 1.00 93.25 200 ASP A CA 1
ATOM 1550 C C . ASP A 1 200 ? -8.826 4.062 24.495 1.00 93.25 200 ASP A C 1
ATOM 1552 O O . ASP A 1 200 ? -7.667 3.740 24.226 1.00 93.25 200 ASP A O 1
ATOM 1556 N N . LEU A 1 201 ? -9.867 3.345 24.054 1.00 92.19 201 LEU A N 1
ATOM 1557 C CA . LEU A 1 201 ? -9.710 2.121 23.263 1.00 92.19 201 LEU A CA 1
ATOM 1558 C C . LEU A 1 201 ? -9.023 2.386 21.922 1.00 92.19 201 LEU A C 1
ATOM 1560 O O . LEU A 1 201 ? -8.147 1.620 21.532 1.00 92.19 201 LEU A O 1
ATOM 1564 N N . PHE A 1 202 ? -9.371 3.466 21.223 1.00 92.81 202 PHE A N 1
ATOM 1565 C CA . PHE A 1 202 ? -8.709 3.846 19.977 1.00 92.81 202 PHE A CA 1
ATOM 1566 C C . PHE A 1 202 ? -7.211 4.072 20.196 1.00 92.81 202 PHE A C 1
ATOM 1568 O O . PHE A 1 202 ? -6.394 3.531 19.452 1.00 92.81 202 PHE A O 1
ATOM 1575 N N . SER A 1 203 ? -6.843 4.801 21.252 1.00 94.12 203 SER A N 1
ATOM 1576 C CA . SER A 1 203 ? -5.441 5.053 21.604 1.00 94.12 203 SER A CA 1
ATOM 1577 C C . SER A 1 203 ? -4.687 3.751 21.903 1.00 94.12 203 SER A C 1
ATOM 1579 O O . SER A 1 203 ? -3.592 3.541 21.377 1.00 94.12 203 SER A O 1
ATOM 1581 N N . GLN A 1 204 ? -5.298 2.834 22.663 1.00 92.44 204 GLN A N 1
ATOM 1582 C CA . GLN A 1 204 ? -4.732 1.507 22.939 1.00 92.44 204 GLN A CA 1
ATOM 1583 C C . GLN A 1 204 ? -4.573 0.661 21.665 1.00 92.44 204 GLN A C 1
ATOM 1585 O O . GLN A 1 204 ? -3.564 -0.026 21.492 1.00 92.44 204 GLN A O 1
ATOM 1590 N N . LEU A 1 205 ? -5.545 0.712 20.749 1.00 92.31 205 LEU A N 1
ATOM 1591 C CA . LEU A 1 205 ? -5.487 0.005 19.469 1.00 92.31 205 LEU A CA 1
ATOM 1592 C C . LEU A 1 205 ? -4.381 0.566 18.569 1.00 92.31 205 LEU A C 1
ATOM 1594 O O . LEU A 1 205 ? -3.613 -0.203 17.991 1.00 92.31 205 LEU A O 1
ATOM 1598 N N . VAL A 1 206 ? -4.237 1.890 18.496 1.00 92.38 206 VAL A N 1
ATOM 1599 C CA . VAL A 1 206 ? -3.134 2.540 17.772 1.00 92.38 206 VAL A CA 1
ATOM 1600 C C . VAL A 1 206 ? -1.781 2.121 18.349 1.00 92.38 206 VAL A C 1
ATOM 1602 O O . VAL A 1 206 ? -0.874 1.782 17.584 1.00 92.38 206 VAL A O 1
ATOM 1605 N N . GLU A 1 207 ? -1.628 2.083 19.675 1.00 91.94 207 GLU A N 1
ATOM 1606 C CA . GLU A 1 207 ? -0.394 1.624 20.325 1.00 91.94 207 GLU A CA 1
ATOM 1607 C C . GLU A 1 207 ? -0.102 0.149 20.000 1.00 91.94 207 GLU A C 1
ATOM 1609 O O . GLU A 1 207 ? 0.993 -0.181 19.530 1.00 91.94 207 GLU A O 1
ATOM 1614 N N . LYS A 1 208 ? -1.106 -0.726 20.143 1.00 92.50 208 LYS A N 1
ATOM 1615 C CA . LYS A 1 208 ? -1.038 -2.153 19.787 1.00 92.50 208 LYS A CA 1
ATOM 1616 C C . LYS A 1 208 ? -0.544 -2.349 18.352 1.00 92.50 208 LYS A C 1
ATOM 1618 O O . LYS A 1 208 ? 0.417 -3.088 18.128 1.00 92.50 208 LYS A O 1
ATOM 1623 N N . TYR A 1 209 ? -1.167 -1.686 17.380 1.00 87.88 209 TYR A N 1
ATOM 1624 C CA . TYR A 1 209 ? -0.802 -1.821 15.968 1.00 87.88 209 TYR A CA 1
ATOM 1625 C C . TYR A 1 209 ? 0.526 -1.138 15.628 1.00 87.88 209 TYR A C 1
ATOM 1627 O O . TYR A 1 209 ? 1.249 -1.612 14.752 1.00 87.88 209 TYR A O 1
ATOM 1635 N N . THR A 1 210 ? 0.906 -0.085 16.354 1.00 88.44 210 THR A N 1
ATOM 1636 C CA . THR A 1 210 ? 2.232 0.527 16.224 1.00 88.44 210 THR A CA 1
ATOM 1637 C C . THR A 1 210 ? 3.324 -0.465 16.602 1.00 88.44 210 THR A C 1
ATOM 1639 O O . THR A 1 210 ? 4.248 -0.645 15.810 1.00 88.44 210 THR A O 1
ATOM 1642 N N . VAL A 1 211 ? 3.203 -1.147 17.747 1.00 85.31 211 VAL A N 1
ATOM 1643 C CA . VAL A 1 211 ? 4.172 -2.162 18.202 1.00 85.31 211 VAL A CA 1
ATOM 1644 C C . VAL A 1 211 ? 4.248 -3.344 17.232 1.00 85.31 211 VAL A C 1
ATOM 1646 O O . VAL A 1 211 ? 5.335 -3.839 16.962 1.00 85.31 211 VAL A O 1
ATOM 1649 N N . GLN A 1 212 ? 3.121 -3.770 16.657 1.00 78.88 212 GLN A N 1
ATOM 1650 C CA . GLN A 1 212 ? 3.090 -4.863 15.672 1.00 78.88 212 GLN A CA 1
ATOM 1651 C C . GLN A 1 212 ? 3.676 -4.487 14.303 1.00 78.88 212 GLN A C 1
ATOM 1653 O O . GLN A 1 212 ? 4.007 -5.370 13.516 1.00 78.88 212 GLN A O 1
ATOM 1658 N N . SER A 1 213 ? 3.761 -3.191 13.998 1.00 73.25 213 SER A N 1
ATOM 1659 C CA . SER A 1 213 ? 4.253 -2.670 12.716 1.00 73.25 213 SER A CA 1
ATOM 1660 C C . SER A 1 213 ? 5.753 -2.333 12.698 1.00 73.25 213 SER A C 1
ATOM 1662 O O . SER A 1 213 ? 6.236 -1.825 11.680 1.00 73.25 213 SER A O 1
ATOM 1664 N N . GLN A 1 214 ? 6.451 -2.538 13.824 1.00 66.44 214 GLN A N 1
ATOM 1665 C CA . GLN A 1 214 ? 7.901 -2.352 13.988 1.00 66.44 214 GLN A CA 1
ATOM 1666 C C . GLN A 1 214 ? 8.662 -3.637 13.668 1.00 66.44 214 GLN A C 1
ATOM 1668 O O . GLN A 1 214 ? 9.759 -3.501 13.083 1.00 66.44 214 GLN A O 1
#

Sequence (214 aa):
MRLLSHIALLVIGILVGLSIQTRIQSSEHEASHSSTTAPLNQEPENKPSADSPNGITAEQVLHSFNSPAQIKQFDAAEDASILRLNEMLGGAIANEAKTRTEASLKRLRVELDLTAAQVQSIQASTTSYLSEHDSLLPLDLLRHDSPLRGAIEQTLSAHQLIQYTELRTQHRYNWIEAQANVELAELQQTNRLTEAEKDDLFSQLVEKYTVQSQ

Foldseek 3Di:
DVVVVVVVVVVVVVVVVVVVVVVVVVVVPPDDDDDDDDDDDDDDDDDDDDDDDDDPDVVVVVVVCPDPVNVVVVVVVVVVVVVVVVVVVLVVLLVVLVVLQVVLLVVLCVQLVDDPVLSVQLVVVVVVVCVVVVDSHHQRQLQPPGPCVVSNCVSHDPVSNVSSVVSSVVVLLVVQLVQLVVVLVVVVVVDVDDPVRSVVSSVVSSVVSVVVSD

Secondary structure (DSSP, 8-state):
--HHHHHHHHHHHHHHHHHHHHHHHHTTSS-S-------------------------HHHHHTTS--HHHHHHHHHHHHHHHHHHHHHHHHHHHHHHHHHHHHHHHHHHHHTT--HHHHHHHHHHHHHHHHHTT--S---TTSTT-TTHHHHHHHS-HHHHHHHHHHHHHHHHHHHHHHHHHHHHHHHHHS---HHHHHHHHHHHHHHHHHHT-

Radius of gyration: 29.43 Å; chains: 1; bounding box: 84×58×45 Å

Organism: Coraliomargarita akajimensis (strain DSM 45221 / IAM 15411 / JCM 23193 / KCTC 12865 / 04OKA010-24) (NCBI:txid583355)